Protein AF-A0A382NT32-F1 (afdb_monomer_lite)

Sequence (214 aa):
MTEMKWHQELNWRPWSYTDFTDPTALIVNGIRGQLRRSNARTDLGLVYDKANSGGHLDWFADSDEWLHGSADEEVWEISSKMFNWRVGESLPEPLPGEIEIARVVISEWMHVDIESGERRKIEALQNVFSIRARWRSGRYRYRVVDDFDSEFSITPQSSRKTLTLAQLIDLLQSGRAASPDFQCRGTGLVEYWWGVELENDLWWVEGFNEDLKE

Organism: NCBI:txid408172

Structure (mmCIF, N/CA/C/O backbone):
data_AF-A0A382NT32-F1
#
_entry.id   AF-A0A382NT32-F1
#
loop_
_atom_site.group_PDB
_atom_site.id
_atom_site.type_symbol
_atom_site.label_atom_id
_atom_site.label_alt_id
_atom_site.label_comp_id
_atom_site.label_asym_id
_atom_site.label_entity_id
_atom_site.label_seq_id
_atom_site.pdbx_PDB_ins_code
_atom_site.Cartn_x
_atom_site.Cartn_y
_atom_site.Cartn_z
_atom_site.occupancy
_atom_site.B_iso_or_equiv
_atom_site.auth_seq_id
_atom_site.auth_comp_id
_atom_site.auth_asym_id
_atom_site.auth_atom_id
_atom_site.pdbx_PDB_model_num
ATOM 1 N N . MET A 1 1 ? 20.633 -14.606 19.482 1.00 45.75 1 MET A N 1
ATOM 2 C CA . MET A 1 1 ? 20.128 -13.311 20.012 1.00 45.75 1 MET A CA 1
ATOM 3 C C . MET A 1 1 ? 19.267 -12.554 18.986 1.00 45.75 1 MET A C 1
ATOM 5 O O . MET A 1 1 ? 18.550 -11.640 19.365 1.00 45.75 1 MET A O 1
ATOM 9 N N . THR A 1 2 ? 19.280 -12.969 17.714 1.00 53.44 2 THR A N 1
ATOM 10 C CA . THR A 1 2 ? 18.518 -12.429 16.570 1.00 53.44 2 THR A CA 1
ATOM 11 C C . THR A 1 2 ? 17.029 -12.802 16.577 1.00 53.44 2 THR A C 1
ATOM 13 O O . THR A 1 2 ? 16.187 -11.947 16.324 1.00 53.44 2 THR A O 1
ATOM 16 N N . GLU A 1 3 ? 16.677 -14.036 16.957 1.00 49.88 3 GLU A N 1
ATOM 17 C CA . GLU A 1 3 ? 15.285 -14.534 16.982 1.00 49.88 3 GLU A CA 1
ATOM 18 C C . GLU A 1 3 ? 14.341 -13.676 17.845 1.00 49.88 3 GLU A C 1
ATOM 20 O O . GLU A 1 3 ? 13.203 -13.403 17.472 1.00 49.88 3 GLU A O 1
ATOM 25 N N . MET A 1 4 ? 14.831 -13.195 18.990 1.00 49.97 4 MET A N 1
ATOM 26 C CA . MET A 1 4 ? 14.040 -12.424 19.953 1.00 49.97 4 MET A CA 1
ATOM 27 C C . MET A 1 4 ? 13.744 -10.994 19.463 1.00 49.97 4 MET A C 1
ATOM 29 O O . MET A 1 4 ? 12.742 -10.404 19.864 1.00 49.97 4 MET A O 1
ATOM 33 N N . LYS A 1 5 ? 14.588 -10.455 18.571 1.00 62.16 5 LYS A N 1
ATOM 34 C CA . LYS A 1 5 ? 14.450 -9.111 17.994 1.00 62.16 5 LYS A CA 1
ATOM 35 C C . LYS A 1 5 ? 13.356 -9.079 16.920 1.00 62.16 5 LYS A C 1
ATOM 37 O O . LYS A 1 5 ? 12.469 -8.234 16.984 1.00 62.16 5 LYS A O 1
ATOM 42 N N . TRP A 1 6 ? 13.328 -10.082 16.040 1.00 59.25 6 TRP A N 1
ATOM 43 C CA . TRP A 1 6 ? 12.285 -10.230 15.017 1.00 59.25 6 TRP A CA 1
ATOM 44 C C . TRP A 1 6 ? 10.883 -10.376 15.611 1.00 59.25 6 TRP A C 1
ATOM 46 O O . TRP A 1 6 ? 9.940 -9.733 15.159 1.00 59.25 6 TRP A O 1
ATOM 56 N N . HIS A 1 7 ? 10.740 -11.159 16.684 1.00 63.34 7 HIS A N 1
ATOM 57 C CA . HIS A 1 7 ? 9.454 -11.305 17.370 1.00 63.34 7 HIS A CA 1
ATOM 58 C C . HIS A 1 7 ? 8.946 -9.979 17.959 1.00 63.34 7 HIS A C 1
ATOM 60 O O . HIS A 1 7 ? 7.738 -9.742 17.989 1.00 63.34 7 HIS A O 1
ATOM 66 N N . GLN A 1 8 ? 9.836 -9.104 18.433 1.00 69.19 8 GLN A N 1
ATOM 67 C CA . GLN A 1 8 ? 9.445 -7.783 18.934 1.00 69.19 8 GLN A CA 1
ATOM 68 C C . GLN A 1 8 ? 9.038 -6.844 17.792 1.00 69.19 8 GLN A C 1
ATOM 70 O O . GLN A 1 8 ? 8.035 -6.142 17.918 1.00 69.19 8 GLN A O 1
ATOM 75 N N . GLU A 1 9 ? 9.751 -6.880 16.667 1.00 81.06 9 GLU A N 1
ATOM 76 C CA . GLU A 1 9 ? 9.450 -6.066 15.483 1.00 81.06 9 GLU A CA 1
ATOM 77 C C . GLU A 1 9 ? 8.128 -6.477 14.817 1.00 81.06 9 GLU A C 1
ATOM 79 O O . GLU A 1 9 ? 7.298 -5.628 14.503 1.00 81.06 9 GLU A O 1
ATOM 84 N N . LEU A 1 10 ? 7.847 -7.777 14.702 1.00 88.12 10 LEU A N 1
ATOM 85 C CA . LEU A 1 10 ? 6.586 -8.288 14.145 1.00 88.12 10 LEU A CA 1
ATOM 86 C C . LEU A 1 10 ? 5.353 -7.927 14.992 1.00 88.12 10 LEU A C 1
ATOM 88 O O . LEU A 1 10 ? 4.247 -7.758 14.465 1.00 88.12 10 LEU A O 1
ATOM 92 N N . ASN A 1 11 ? 5.542 -7.776 16.305 1.00 91.25 11 ASN A N 1
ATOM 93 C CA . ASN A 1 11 ? 4.501 -7.341 17.235 1.00 91.25 11 ASN A CA 1
ATOM 94 C C . ASN A 1 11 ? 4.360 -5.815 17.323 1.00 91.25 11 ASN A C 1
ATOM 96 O O . ASN A 1 11 ? 3.406 -5.334 17.948 1.00 91.25 11 ASN A O 1
ATOM 100 N N . TRP A 1 12 ? 5.266 -5.054 16.699 1.00 91.06 12 TRP A N 1
ATOM 101 C CA . TRP A 1 12 ? 5.171 -3.602 16.652 1.00 91.06 12 TRP A CA 1
ATOM 102 C C . TRP A 1 12 ? 3.847 -3.169 16.021 1.00 91.06 12 TRP A C 1
ATOM 104 O O . TRP A 1 12 ? 3.359 -3.775 15.063 1.00 91.06 12 TRP A O 1
ATOM 114 N N . ARG A 1 13 ? 3.250 -2.117 16.585 1.00 90.94 13 ARG A N 1
ATOM 115 C CA . ARG A 1 13 ? 1.946 -1.587 16.191 1.00 90.94 13 ARG A CA 1
ATOM 116 C C . ARG A 1 13 ? 1.976 -0.055 16.251 1.00 90.94 13 ARG A C 1
ATOM 118 O O . ARG A 1 13 ? 2.266 0.474 17.326 1.00 90.94 13 ARG A O 1
ATOM 125 N N . PRO A 1 14 ? 1.601 0.657 15.173 1.00 89.12 14 PRO A N 1
ATOM 126 C CA . PRO A 1 14 ? 1.415 2.106 15.227 1.00 89.12 14 PRO A CA 1
ATOM 127 C C . PRO A 1 14 ? 0.331 2.474 16.242 1.00 89.12 14 PRO A C 1
ATOM 129 O O . PRO A 1 14 ? -0.660 1.760 16.357 1.00 89.12 14 PRO A O 1
ATOM 132 N N . TRP A 1 15 ? 0.435 3.597 16.948 1.00 88.44 15 TRP A N 1
ATOM 133 C CA . TRP A 1 15 ? -0.666 4.042 17.816 1.00 88.44 15 TRP A CA 1
ATOM 134 C C . TRP A 1 15 ? -1.896 4.483 17.000 1.00 88.44 15 TRP A C 1
ATOM 136 O O . TRP A 1 15 ? -3.024 4.061 17.268 1.00 88.44 15 TRP A O 1
ATOM 146 N N . SER A 1 16 ? -1.647 5.257 15.943 1.00 88.44 16 SER A N 1
ATOM 147 C CA . SER A 1 16 ? -2.611 5.702 14.937 1.00 88.44 16 SER A CA 1
ATOM 148 C C . SER A 1 16 ? -1.970 5.654 13.548 1.00 88.44 16 SER A C 1
ATOM 150 O O . SER A 1 16 ? -0.748 5.635 13.427 1.00 88.44 16 SER A O 1
ATOM 152 N N . TYR A 1 17 ? -2.790 5.659 12.496 1.00 87.50 17 TYR A N 1
ATOM 153 C CA . TYR A 1 17 ? -2.315 5.879 11.123 1.00 87.50 17 TYR A CA 1
ATOM 154 C C . TYR A 1 17 ? -2.248 7.360 10.735 1.00 87.50 17 TYR A C 1
ATOM 156 O O . TYR A 1 17 ? -1.787 7.675 9.649 1.00 87.50 17 TYR A O 1
ATOM 164 N N . THR A 1 18 ? -2.728 8.264 11.590 1.00 78.31 18 THR A N 1
ATOM 165 C CA . THR A 1 18 ? -2.739 9.715 11.333 1.00 78.31 18 THR A CA 1
ATOM 166 C C . THR A 1 18 ? -1.580 10.457 11.987 1.00 78.31 18 THR A C 1
ATOM 168 O O . THR A 1 18 ? -1.407 11.646 11.740 1.00 78.31 18 THR A O 1
ATOM 171 N N . ASP A 1 19 ? -0.810 9.779 12.838 1.00 66.88 19 ASP A N 1
ATOM 172 C CA . ASP A 1 19 ? 0.262 10.394 13.617 1.00 66.88 19 ASP A CA 1
ATOM 173 C C . ASP A 1 19 ? 1.556 10.383 12.801 1.00 66.88 19 ASP A C 1
ATOM 175 O O . ASP A 1 19 ? 2.440 9.551 13.005 1.00 66.88 19 ASP A O 1
ATOM 179 N N . PHE A 1 20 ? 1.654 11.300 11.841 1.00 65.44 20 PHE A N 1
ATOM 180 C CA . PHE A 1 20 ? 2.903 11.540 11.131 1.00 65.44 20 PHE A CA 1
ATOM 181 C C . PHE A 1 20 ? 3.716 12.580 11.885 1.00 65.44 20 PHE A C 1
ATOM 183 O O . PHE A 1 20 ? 3.367 13.757 11.929 1.00 65.44 20 PHE A O 1
ATOM 190 N N . THR A 1 21 ? 4.815 12.136 12.481 1.00 66.38 21 THR A N 1
ATOM 191 C CA . THR A 1 21 ? 5.809 13.029 13.085 1.00 66.38 21 THR A CA 1
ATOM 192 C C . THR A 1 21 ? 6.772 13.605 12.047 1.00 66.38 21 THR A C 1
ATOM 194 O O . THR A 1 21 ? 7.463 14.575 12.339 1.00 66.38 21 THR A O 1
ATOM 197 N N . ASP A 1 22 ? 6.818 13.010 10.850 1.00 71.44 22 ASP A N 1
ATOM 198 C CA . ASP A 1 22 ? 7.681 13.410 9.741 1.00 71.44 22 ASP A CA 1
ATOM 199 C C . ASP A 1 22 ? 6.872 14.133 8.637 1.00 71.44 22 ASP A C 1
ATOM 201 O O . ASP A 1 22 ? 6.004 13.515 8.007 1.00 71.44 22 ASP A O 1
ATOM 205 N N . PRO A 1 23 ? 7.135 15.428 8.378 1.00 69.56 23 PRO A N 1
ATOM 206 C CA . PRO A 1 23 ? 6.477 16.179 7.310 1.00 69.56 23 PRO A CA 1
ATOM 207 C C . PRO A 1 23 ? 6.800 15.648 5.905 1.00 69.56 23 PRO A C 1
ATOM 209 O O . PRO A 1 23 ? 5.952 15.747 5.017 1.00 69.56 23 PRO A O 1
ATOM 212 N N . THR A 1 24 ? 7.963 15.024 5.698 1.00 70.50 24 THR A N 1
ATOM 213 C CA . THR A 1 24 ? 8.309 14.380 4.421 1.00 70.50 24 THR A CA 1
ATOM 214 C C . THR A 1 24 ? 7.397 13.184 4.170 1.00 70.50 24 THR A C 1
ATOM 216 O O . THR A 1 24 ? 6.803 13.071 3.096 1.00 70.50 24 THR A O 1
ATOM 219 N N . ALA A 1 25 ? 7.195 12.330 5.179 1.00 70.19 25 ALA A N 1
ATOM 220 C CA . ALA A 1 25 ? 6.242 11.228 5.103 1.00 70.19 25 ALA A CA 1
ATOM 221 C C . ALA A 1 25 ? 4.808 11.702 4.804 1.00 70.19 25 ALA A C 1
ATOM 223 O O . ALA A 1 25 ? 4.110 11.041 4.037 1.00 70.19 25 ALA A O 1
ATOM 224 N N . LEU A 1 26 ? 4.374 12.848 5.348 1.00 72.00 26 LEU A N 1
ATOM 225 C CA . LEU A 1 26 ? 3.061 13.436 5.039 1.00 72.00 26 LEU A CA 1
ATOM 226 C C . LEU A 1 26 ? 2.917 13.797 3.560 1.00 72.00 26 LEU A C 1
ATOM 228 O O . LEU A 1 26 ? 1.937 13.400 2.929 1.00 72.00 26 LEU A O 1
ATOM 232 N N . ILE A 1 27 ? 3.892 14.527 3.013 1.00 72.62 27 ILE A N 1
ATOM 233 C CA . ILE A 1 27 ? 3.877 14.975 1.614 1.00 72.62 27 ILE A CA 1
ATOM 234 C C . ILE A 1 27 ? 3.892 13.760 0.689 1.00 72.62 27 ILE A C 1
ATOM 236 O O . ILE A 1 27 ? 3.010 13.597 -0.152 1.00 72.62 27 ILE A O 1
ATOM 240 N N . VAL A 1 28 ? 4.846 12.855 0.905 1.00 78.94 28 VAL A N 1
ATOM 241 C CA . VAL A 1 28 ? 5.043 11.659 0.082 1.00 78.94 28 VAL A CA 1
ATOM 242 C C . VAL A 1 28 ? 3.823 10.734 0.129 1.00 78.94 28 VAL A C 1
ATOM 244 O O . VAL A 1 28 ? 3.443 10.180 -0.900 1.00 78.94 28 VAL A O 1
ATOM 247 N N . ASN A 1 29 ? 3.164 10.581 1.284 1.00 75.94 29 ASN A N 1
ATOM 248 C CA . ASN A 1 29 ? 1.953 9.759 1.397 1.00 75.94 29 ASN A CA 1
ATOM 249 C C . ASN A 1 29 ? 0.736 10.347 0.679 1.00 75.94 29 ASN A C 1
ATOM 251 O O . ASN A 1 29 ? -0.166 9.594 0.312 1.00 75.94 29 ASN A O 1
ATOM 255 N N . GLY A 1 30 ? 0.711 11.661 0.445 1.00 77.06 30 GLY A N 1
ATOM 256 C CA . GLY A 1 30 ? -0.311 12.306 -0.377 1.00 77.06 30 GLY A CA 1
ATOM 257 C C . GLY A 1 30 ? -0.147 12.041 -1.877 1.00 77.06 30 GLY A C 1
ATOM 258 O O . GLY A 1 30 ? -1.116 12.166 -2.631 1.00 77.06 30 GLY A O 1
ATOM 259 N N . ILE A 1 31 ? 1.049 11.644 -2.329 1.00 82.81 31 ILE A N 1
ATOM 260 C CA . ILE A 1 31 ? 1.323 11.428 -3.750 1.00 82.81 31 ILE A CA 1
ATOM 261 C C . ILE A 1 31 ? 0.840 10.038 -4.167 1.00 82.81 31 ILE A C 1
ATOM 263 O O . ILE A 1 31 ? 1.372 8.993 -3.773 1.00 82.81 31 ILE A O 1
ATOM 267 N N . ARG A 1 32 ? -0.202 10.045 -5.001 1.00 84.12 32 ARG A N 1
ATOM 268 C CA . ARG A 1 32 ? -0.799 8.835 -5.570 1.00 84.12 32 ARG A CA 1
ATOM 269 C C . ARG A 1 32 ? 0.150 8.167 -6.559 1.00 84.12 32 ARG A C 1
ATOM 271 O O . ARG A 1 32 ? 0.415 6.980 -6.396 1.00 84.12 32 ARG A O 1
ATOM 278 N N . GLY A 1 33 ? 0.703 8.945 -7.487 1.00 82.19 33 GLY A N 1
ATOM 279 C CA . GLY A 1 33 ? 1.573 8.437 -8.541 1.00 82.19 33 GLY A CA 1
ATOM 280 C C . GLY A 1 33 ? 2.879 7.851 -8.027 1.00 82.19 33 GLY A C 1
ATOM 281 O O . GLY A 1 33 ? 3.554 8.490 -7.225 1.00 82.19 33 GLY A O 1
ATOM 282 N N . GLN A 1 34 ? 3.224 6.632 -8.433 1.00 83.81 34 GLN A N 1
ATOM 283 C CA . GLN A 1 34 ? 4.421 5.942 -7.962 1.00 83.81 34 GLN A CA 1
ATOM 284 C C . GLN A 1 34 ? 5.716 6.603 -8.438 1.00 83.81 34 GLN A C 1
ATOM 286 O O . GLN A 1 34 ? 6.620 6.793 -7.623 1.00 83.81 34 GLN A O 1
ATOM 291 N N . LEU A 1 35 ? 5.797 7.008 -9.704 1.00 76.25 35 LEU A N 1
ATOM 292 C CA . LEU A 1 35 ? 6.954 7.711 -10.249 1.00 76.25 35 LEU A CA 1
ATOM 293 C C . LEU A 1 35 ? 7.108 9.081 -9.585 1.00 76.25 35 LEU A C 1
ATOM 295 O O . LEU A 1 35 ? 8.170 9.401 -9.057 1.00 76.25 35 LEU A O 1
ATOM 299 N N . ARG A 1 36 ? 6.015 9.850 -9.498 1.00 79.06 36 ARG A N 1
ATOM 300 C CA . ARG A 1 36 ? 6.008 11.155 -8.814 1.00 79.06 36 ARG A CA 1
ATOM 301 C C . ARG A 1 36 ? 6.399 11.040 -7.345 1.00 79.06 36 ARG A C 1
ATOM 303 O O . ARG A 1 36 ? 7.137 11.873 -6.830 1.00 79.06 36 ARG A O 1
ATOM 310 N N . ARG A 1 37 ? 5.948 9.981 -6.670 1.00 82.62 37 ARG A N 1
ATOM 311 C CA . ARG A 1 37 ? 6.296 9.707 -5.273 1.00 82.62 37 ARG A CA 1
ATOM 312 C C . ARG A 1 37 ? 7.766 9.342 -5.116 1.00 82.62 37 ARG A C 1
ATOM 314 O O . ARG A 1 37 ? 8.376 9.745 -4.129 1.00 82.62 37 ARG A O 1
ATOM 321 N N . SER A 1 38 ? 8.319 8.574 -6.054 1.00 78.12 38 SER A N 1
ATOM 322 C CA . SER A 1 38 ? 9.740 8.228 -6.072 1.00 78.12 38 SER A CA 1
ATOM 323 C C . SER A 1 38 ? 10.604 9.471 -6.276 1.00 78.12 38 SER A C 1
ATOM 325 O O . SER A 1 38 ? 11.521 9.701 -5.494 1.00 78.12 38 SER A O 1
ATOM 327 N N . ASN A 1 39 ? 10.247 10.320 -7.242 1.00 72.81 39 ASN A N 1
ATOM 328 C CA . ASN A 1 39 ? 10.945 11.581 -7.500 1.00 72.81 39 ASN A CA 1
ATOM 329 C C . ASN A 1 39 ? 10.885 12.502 -6.278 1.00 72.81 39 ASN A C 1
ATOM 331 O O . ASN A 1 39 ? 11.925 12.910 -5.776 1.00 72.81 39 ASN A O 1
ATOM 335 N N . ALA A 1 40 ? 9.696 12.706 -5.699 1.00 74.25 40 ALA A N 1
ATOM 336 C CA . ALA A 1 40 ? 9.543 13.511 -4.490 1.00 74.25 40 ALA A CA 1
ATOM 337 C C . ALA A 1 40 ? 10.355 12.966 -3.303 1.00 74.25 40 ALA A C 1
ATOM 339 O O . ALA A 1 40 ? 10.885 13.744 -2.517 1.00 74.25 40 ALA A O 1
ATOM 340 N N . ARG A 1 41 ? 10.483 11.638 -3.154 1.00 75.19 41 ARG A N 1
ATOM 341 C CA . ARG A 1 41 ? 11.360 11.043 -2.131 1.00 75.19 41 ARG A CA 1
ATOM 342 C C . ARG A 1 41 ? 12.829 11.355 -2.385 1.00 75.19 41 ARG A C 1
ATOM 344 O O . ARG A 1 41 ? 13.517 11.718 -1.436 1.00 75.19 41 ARG A O 1
ATOM 351 N N . THR A 1 42 ? 13.300 11.205 -3.622 1.00 72.31 42 THR A N 1
ATOM 352 C CA . THR A 1 42 ? 14.683 11.526 -3.993 1.00 72.31 42 THR A CA 1
ATOM 353 C C . THR A 1 42 ? 14.965 13.005 -3.759 1.00 72.31 42 THR A C 1
ATOM 355 O O . THR A 1 42 ? 15.926 13.336 -3.070 1.00 72.31 42 THR A O 1
ATOM 358 N N . ASP A 1 43 ? 14.087 13.889 -4.228 1.00 68.88 43 ASP A N 1
ATOM 359 C CA . ASP A 1 43 ? 14.253 15.334 -4.094 1.00 68.88 43 ASP A CA 1
ATOM 360 C C . ASP A 1 43 ? 14.212 15.773 -2.627 1.00 68.88 43 ASP A C 1
ATOM 362 O O . ASP A 1 43 ? 15.088 16.511 -2.181 1.00 68.88 43 ASP A O 1
ATOM 366 N N . LEU A 1 44 ? 13.262 15.269 -1.831 1.00 67.81 44 LEU A N 1
ATOM 367 C CA . LEU A 1 44 ? 13.193 15.577 -0.397 1.00 67.81 44 LEU A CA 1
ATOM 368 C C . LEU A 1 44 ? 14.376 14.988 0.384 1.00 67.81 44 LEU A C 1
ATOM 370 O O . LEU A 1 44 ? 14.843 15.619 1.332 1.00 67.81 44 LEU A O 1
ATOM 374 N N . GLY A 1 45 ? 14.894 13.823 -0.019 1.00 62.56 45 GLY A N 1
ATOM 375 C CA . GLY A 1 45 ? 16.124 13.253 0.536 1.00 62.56 45 GLY A CA 1
ATOM 376 C C . GLY A 1 45 ? 17.335 14.149 0.269 1.00 62.56 45 GLY A C 1
ATOM 377 O O . GLY A 1 45 ? 18.059 14.508 1.197 1.00 62.56 45 GLY A O 1
ATOM 378 N N . LEU A 1 46 ? 17.486 14.611 -0.975 1.00 57.56 46 LEU A N 1
ATOM 379 C CA . LEU A 1 46 ? 18.534 15.554 -1.371 1.00 57.56 46 LEU A CA 1
ATOM 380 C C . LEU A 1 46 ? 18.393 16.910 -0.660 1.00 57.56 46 LEU A C 1
ATOM 382 O O . LEU A 1 46 ? 19.395 17.516 -0.280 1.00 57.56 46 LEU A O 1
ATOM 386 N N . VAL A 1 47 ? 17.165 17.389 -0.438 1.00 55.50 47 VAL A N 1
ATOM 387 C CA . VAL A 1 47 ? 16.888 18.626 0.312 1.00 55.50 47 VAL A CA 1
ATOM 388 C C . VAL A 1 47 ? 17.252 18.476 1.788 1.00 55.50 47 VAL A C 1
ATOM 390 O O . VAL A 1 47 ? 17.814 19.409 2.357 1.00 55.50 47 VAL A O 1
ATOM 393 N N . TYR A 1 48 ? 16.991 17.326 2.413 1.00 52.00 48 TYR A N 1
ATOM 394 C CA . TYR A 1 48 ? 17.337 17.092 3.818 1.00 52.00 48 TYR A CA 1
ATOM 395 C C . TYR A 1 48 ? 18.859 17.056 4.035 1.00 52.00 48 TYR A C 1
ATOM 397 O O . TYR A 1 48 ? 19.374 17.688 4.962 1.00 52.00 48 TYR A O 1
ATOM 405 N N . ASP A 1 49 ? 19.592 16.416 3.121 1.00 52.97 49 ASP A N 1
ATOM 406 C CA . ASP A 1 49 ? 21.059 16.417 3.121 1.00 52.97 49 ASP A CA 1
ATOM 407 C C . ASP A 1 49 ? 21.626 17.831 2.903 1.00 52.97 49 ASP A C 1
ATOM 409 O O . ASP A 1 49 ? 22.611 18.227 3.532 1.00 52.97 49 ASP A O 1
ATOM 413 N N . LYS A 1 50 ? 20.958 18.643 2.073 1.00 45.91 50 LYS A N 1
ATOM 414 C CA . LYS A 1 50 ? 21.373 20.018 1.760 1.00 45.91 50 LYS A CA 1
ATOM 415 C C . LYS A 1 50 ? 20.974 21.038 2.838 1.00 45.91 50 LYS A C 1
ATOM 417 O O . LYS A 1 50 ? 21.718 21.994 3.070 1.00 45.91 50 LYS A O 1
ATOM 422 N N . ALA A 1 51 ? 19.875 20.833 3.562 1.00 45.62 51 ALA A N 1
ATOM 423 C CA . ALA A 1 51 ? 19.464 21.666 4.696 1.00 45.62 51 ALA A CA 1
ATOM 424 C C . ALA A 1 51 ? 20.448 21.555 5.876 1.00 45.62 51 ALA A C 1
ATOM 426 O O . ALA A 1 51 ? 20.736 22.555 6.534 1.00 45.62 51 ALA A O 1
ATOM 427 N N . ASN A 1 52 ? 21.077 20.388 6.061 1.00 47.50 52 ASN A N 1
ATOM 428 C CA . ASN A 1 52 ? 22.212 20.215 6.978 1.00 47.50 52 ASN A CA 1
ATOM 429 C C . ASN A 1 52 ? 23.511 20.901 6.501 1.00 47.50 52 ASN A C 1
ATOM 431 O O . ASN A 1 52 ? 24.474 20.982 7.261 1.00 47.50 52 ASN A O 1
ATOM 435 N N . SER A 1 53 ? 23.537 21.437 5.275 1.00 43.72 53 SER A N 1
ATOM 436 C CA . SER A 1 53 ? 24.643 22.228 4.713 1.00 43.72 53 SER A CA 1
ATOM 437 C C . SER A 1 53 ? 24.338 23.733 4.586 1.00 43.72 53 SER A C 1
ATOM 439 O O . SER A 1 53 ? 25.109 24.470 3.976 1.00 43.72 53 SER A O 1
ATOM 441 N N . GLY A 1 54 ? 23.251 24.221 5.204 1.00 35.69 54 GLY A N 1
ATOM 442 C CA . GLY A 1 54 ? 22.973 25.660 5.333 1.00 35.69 54 GLY A CA 1
ATOM 443 C C . GLY A 1 54 ? 22.427 26.346 4.073 1.00 35.69 54 GLY A C 1
ATOM 444 O O . GLY A 1 54 ? 22.643 27.543 3.895 1.00 35.69 54 GLY A O 1
ATOM 445 N N . GLY A 1 55 ? 21.731 25.615 3.196 1.00 36.00 55 GLY A N 1
ATOM 446 C CA . GLY A 1 55 ? 21.106 26.156 1.982 1.00 36.00 55 GLY A CA 1
ATOM 447 C C . GLY A 1 55 ? 19.595 26.359 2.123 1.00 36.00 55 GLY A C 1
ATOM 448 O O . GLY A 1 55 ? 18.878 25.447 2.513 1.00 36.00 55 GLY A O 1
ATOM 449 N N . HIS A 1 56 ? 19.138 27.568 1.807 1.00 37.22 56 HIS A N 1
ATOM 450 C CA . HIS A 1 56 ? 17.788 28.110 1.968 1.00 37.22 56 HIS A CA 1
ATOM 451 C C . HIS A 1 56 ? 16.676 27.312 1.248 1.00 37.22 56 HIS A C 1
ATOM 453 O O . HIS A 1 56 ? 16.894 26.730 0.188 1.00 37.22 56 HIS A O 1
ATOM 459 N N . LEU A 1 57 ? 15.467 27.363 1.821 1.00 40.03 57 LEU A N 1
ATOM 460 C CA . LEU A 1 57 ? 14.182 26.781 1.390 1.00 40.03 57 LEU A CA 1
ATOM 461 C C . LEU A 1 57 ? 13.611 27.381 0.074 1.00 40.03 57 LEU A C 1
ATOM 463 O O . LEU A 1 57 ? 12.400 27.395 -0.112 1.00 40.03 57 LEU A O 1
ATOM 467 N N . ASP A 1 58 ? 14.457 27.865 -0.839 1.00 37.34 58 ASP A N 1
ATOM 468 C CA . ASP A 1 58 ? 14.049 28.580 -2.066 1.00 37.34 58 ASP A CA 1
ATOM 469 C C . ASP A 1 58 ? 13.766 27.662 -3.276 1.00 37.34 58 ASP A C 1
ATOM 471 O O . ASP A 1 58 ? 13.278 28.131 -4.297 1.00 37.34 58 ASP A O 1
ATOM 475 N N . TRP A 1 59 ? 14.022 26.348 -3.193 1.00 32.84 59 TRP A N 1
ATOM 476 C CA . TRP A 1 59 ? 13.804 25.424 -4.329 1.00 32.84 59 TRP A CA 1
ATOM 477 C C . TRP A 1 59 ? 12.350 24.942 -4.485 1.00 32.84 59 TRP A C 1
ATOM 479 O O . TRP A 1 59 ? 11.972 24.435 -5.538 1.00 32.84 59 TRP A O 1
ATOM 489 N N . PHE A 1 60 ? 11.499 25.099 -3.466 1.00 32.47 60 PHE A N 1
ATOM 490 C CA . PHE A 1 60 ? 10.109 24.620 -3.537 1.00 32.47 60 PHE A CA 1
ATOM 491 C C . PHE A 1 60 ? 9.259 25.331 -4.606 1.00 32.47 60 PHE A C 1
ATOM 493 O O . PHE A 1 60 ? 8.183 24.836 -4.911 1.00 32.47 60 PHE A O 1
ATOM 500 N N . ALA A 1 61 ? 9.718 26.455 -5.172 1.00 37.72 61 ALA A N 1
ATOM 501 C CA . ALA A 1 61 ? 8.954 27.253 -6.133 1.00 37.72 61 ALA A CA 1
ATOM 502 C C . ALA A 1 61 ? 9.208 26.912 -7.618 1.00 37.72 61 ALA A C 1
ATOM 504 O O . ALA A 1 61 ? 8.399 27.299 -8.453 1.00 37.72 61 ALA A O 1
ATOM 505 N N . ASP A 1 62 ? 10.289 26.195 -7.957 1.00 35.66 62 ASP A N 1
ATOM 506 C CA . ASP A 1 62 ? 10.710 26.007 -9.362 1.00 35.66 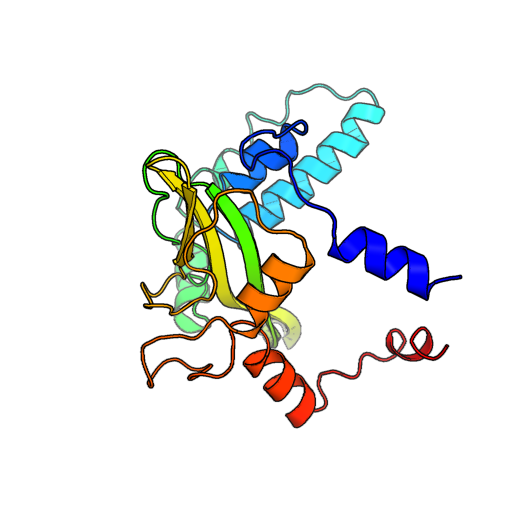62 ASP A CA 1
ATOM 507 C C . ASP A 1 62 ? 10.414 24.608 -9.935 1.00 35.66 62 ASP A C 1
ATOM 509 O O . ASP A 1 62 ? 10.705 24.345 -11.097 1.00 35.66 62 ASP A O 1
ATOM 513 N N . SER A 1 63 ? 9.815 23.696 -9.160 1.00 44.06 63 SER A N 1
ATOM 514 C CA . SER A 1 63 ? 9.510 22.331 -9.628 1.00 44.06 63 SER A CA 1
ATOM 515 C C . SER A 1 63 ? 8.073 21.897 -9.342 1.00 44.06 63 SER A C 1
ATOM 517 O O . SER A 1 63 ? 7.829 20.760 -8.967 1.00 44.06 63 SER A O 1
ATOM 519 N N . ASP A 1 64 ? 7.085 22.763 -9.573 1.00 44.16 64 ASP A N 1
ATOM 520 C CA . ASP A 1 64 ? 5.659 22.374 -9.538 1.00 44.16 64 ASP A CA 1
ATOM 521 C C . ASP A 1 64 ? 5.293 21.317 -10.610 1.00 44.16 64 ASP A C 1
ATOM 523 O O . ASP A 1 64 ? 4.191 20.771 -10.633 1.00 44.16 64 ASP A O 1
ATOM 527 N N . GLU A 1 65 ? 6.234 20.962 -11.484 1.00 44.50 65 GLU A N 1
ATOM 528 C CA . GLU A 1 65 ? 6.083 19.995 -12.571 1.00 44.50 65 GLU A CA 1
ATOM 529 C C . GLU A 1 65 ? 5.641 18.595 -12.099 1.00 44.50 65 GLU A C 1
ATOM 531 O O . GLU A 1 65 ? 4.818 17.962 -12.754 1.00 44.50 65 GLU A O 1
ATOM 536 N N . TRP A 1 66 ? 6.068 18.126 -10.916 1.00 44.47 66 TRP A N 1
ATOM 537 C CA . TRP A 1 66 ? 5.588 16.850 -10.350 1.00 44.47 66 TRP A CA 1
ATOM 538 C C . TRP A 1 66 ? 4.181 16.945 -9.729 1.00 44.47 66 TRP A C 1
ATOM 540 O O . TRP A 1 66 ? 3.515 15.919 -9.542 1.00 44.47 66 TRP A O 1
ATOM 550 N N . LEU A 1 67 ? 3.709 18.154 -9.399 1.00 44.12 67 LEU A N 1
ATOM 551 C CA . LEU A 1 67 ? 2.333 18.407 -8.952 1.00 44.12 67 LEU A CA 1
ATOM 552 C C . LEU A 1 67 ? 1.363 18.458 -10.138 1.00 44.12 67 LEU A C 1
ATOM 554 O O . LEU A 1 67 ? 0.185 18.116 -9.987 1.00 44.12 67 LEU A O 1
ATOM 558 N N . HIS A 1 68 ? 1.851 18.835 -11.319 1.00 41.50 68 HIS A N 1
ATOM 559 C CA . HIS A 1 68 ? 1.072 18.856 -12.547 1.00 41.50 68 HIS A CA 1
ATOM 560 C C . HIS A 1 68 ? 0.912 17.441 -13.124 1.00 41.50 68 HIS A C 1
ATOM 562 O O . HIS A 1 68 ? 1.858 16.694 -13.341 1.00 41.50 68 HIS A O 1
ATOM 568 N N . GLY A 1 69 ? -0.337 17.032 -13.360 1.00 40.47 69 GLY A N 1
ATOM 569 C CA . GLY A 1 69 ? -0.688 15.715 -13.904 1.00 40.47 69 GLY A CA 1
ATOM 570 C C . GLY A 1 69 ? -0.435 15.551 -15.408 1.00 40.47 69 GLY A C 1
ATOM 571 O O . GLY A 1 69 ? -1.147 14.776 -16.042 1.00 40.47 69 GLY A O 1
ATOM 572 N N . SER A 1 70 ? 0.511 16.286 -15.993 1.00 40.41 70 SER A N 1
ATOM 573 C CA . SER A 1 70 ? 0.781 16.278 -17.432 1.00 40.41 70 SER A CA 1
ATOM 574 C C . SER A 1 70 ? 2.280 16.181 -17.690 1.00 40.41 70 SER A C 1
ATOM 576 O O . SER A 1 70 ? 3.000 17.149 -17.476 1.00 40.41 70 SER A O 1
ATOM 578 N N . ALA A 1 71 ? 2.739 15.026 -18.171 1.00 41.97 71 ALA A N 1
ATOM 579 C CA . ALA A 1 71 ? 3.996 14.965 -18.912 1.00 41.97 71 ALA A CA 1
ATOM 580 C C . ALA A 1 71 ? 3.847 15.756 -20.231 1.00 41.97 71 ALA A C 1
ATOM 582 O O . ALA A 1 71 ? 2.725 15.915 -20.718 1.00 41.97 71 ALA A O 1
ATOM 583 N N . ASP A 1 72 ? 4.941 16.237 -20.815 1.00 39.88 72 ASP A N 1
ATOM 584 C CA . ASP A 1 72 ? 4.945 16.926 -22.113 1.00 39.88 72 ASP A CA 1
ATOM 585 C C . ASP A 1 72 ? 4.547 15.999 -23.265 1.00 39.88 72 ASP A C 1
ATOM 587 O O . ASP A 1 72 ? 4.991 14.853 -23.308 1.00 39.88 72 ASP A O 1
ATOM 591 N N . GLU A 1 73 ? 3.746 16.504 -24.216 1.00 38.06 73 GLU A N 1
ATOM 592 C CA . GLU A 1 73 ? 3.139 15.801 -25.372 1.00 38.06 73 GLU A CA 1
ATOM 593 C C . GLU A 1 73 ? 4.117 14.895 -26.157 1.00 38.06 73 GLU A C 1
ATOM 595 O O . GLU A 1 73 ? 3.740 13.827 -26.634 1.00 38.06 73 GLU A O 1
ATOM 600 N N . GLU A 1 74 ? 5.400 15.254 -26.207 1.00 36.22 74 GLU A N 1
ATOM 601 C CA . GLU A 1 74 ? 6.460 14.501 -26.893 1.00 36.22 74 GLU A CA 1
ATOM 602 C C . GLU A 1 74 ? 6.879 13.218 -26.134 1.00 36.22 74 GLU A C 1
ATOM 604 O O . GLU A 1 74 ? 7.168 12.182 -26.739 1.00 36.22 74 GLU A O 1
ATOM 609 N N . VAL A 1 75 ? 6.795 13.221 -24.796 1.00 41.16 75 VAL A N 1
ATOM 610 C CA . VAL A 1 75 ? 6.973 12.032 -23.937 1.00 41.16 75 VAL A CA 1
ATOM 611 C C . VAL A 1 75 ? 5.797 11.058 -24.103 1.00 41.16 75 VAL A C 1
ATOM 613 O O . VAL A 1 75 ? 5.954 9.842 -23.932 1.00 41.16 75 VAL A O 1
ATOM 616 N N . TRP A 1 76 ? 4.615 11.548 -24.499 1.00 37.97 76 TRP A N 1
ATOM 617 C CA . TRP A 1 76 ? 3.441 10.700 -24.729 1.00 37.97 76 TRP A CA 1
ATOM 618 C C . TRP A 1 76 ? 3.588 9.825 -25.964 1.00 37.97 76 TRP A C 1
ATOM 620 O O . TRP A 1 76 ? 3.165 8.674 -25.909 1.00 37.97 76 TRP A O 1
ATOM 630 N N . GLU A 1 77 ? 4.194 10.298 -27.055 1.00 34.22 77 GLU A N 1
ATOM 631 C CA . GLU A 1 77 ? 4.307 9.506 -28.291 1.00 34.22 77 GLU A CA 1
ATOM 632 C C . GLU A 1 77 ? 5.317 8.351 -28.189 1.00 34.22 77 GLU A C 1
ATOM 634 O O . GLU A 1 77 ? 5.068 7.272 -28.737 1.00 34.22 77 GLU A O 1
ATOM 639 N N . ILE A 1 78 ? 6.414 8.530 -27.444 1.00 39.53 78 ILE A N 1
ATOM 640 C CA . ILE A 1 78 ? 7.399 7.465 -27.178 1.00 39.53 78 ILE A CA 1
ATOM 641 C C . ILE A 1 78 ? 6.843 6.466 -26.147 1.00 39.53 78 ILE A C 1
ATOM 643 O O . ILE A 1 78 ? 6.981 5.254 -26.313 1.00 39.53 78 ILE A O 1
ATOM 647 N N . SER A 1 79 ? 6.156 6.950 -25.106 1.00 39.12 79 SER A N 1
ATOM 648 C CA . SER A 1 79 ? 5.643 6.097 -24.022 1.00 39.12 79 SER A CA 1
ATOM 649 C C . SER A 1 79 ? 4.378 5.311 -24.391 1.00 39.12 79 SER A C 1
ATOM 651 O O . SER A 1 79 ? 4.240 4.155 -23.990 1.00 39.12 79 SER A O 1
ATOM 653 N N . SER A 1 80 ? 3.473 5.879 -25.197 1.00 35.66 80 SER A N 1
ATOM 654 C CA . SER A 1 80 ? 2.205 5.230 -25.575 1.00 35.66 80 SER A CA 1
ATOM 655 C C . SER A 1 80 ? 2.359 4.058 -26.548 1.00 35.66 80 SER A C 1
ATOM 657 O O . SER A 1 80 ? 1.464 3.217 -26.622 1.00 35.66 80 SER A O 1
ATOM 659 N N . LYS A 1 81 ? 3.492 3.952 -27.254 1.00 37.00 81 LYS A N 1
ATOM 660 C CA . LYS A 1 81 ? 3.789 2.812 -28.137 1.00 37.00 81 LYS A CA 1
ATOM 661 C C . LYS A 1 81 ? 4.488 1.647 -27.440 1.00 37.00 81 LYS A C 1
ATOM 663 O O . LYS A 1 81 ? 4.535 0.568 -28.024 1.00 37.00 81 LYS A O 1
ATOM 668 N N . MET A 1 82 ? 5.038 1.847 -26.240 1.00 38.97 82 MET A N 1
ATOM 669 C CA . MET A 1 82 ? 6.043 0.927 -25.706 1.00 38.97 82 MET A CA 1
ATOM 670 C C . MET A 1 82 ? 5.680 0.310 -24.347 1.00 38.97 82 MET A C 1
ATOM 672 O O . MET A 1 82 ? 5.988 -0.860 -24.151 1.00 38.97 82 MET A O 1
ATOM 676 N N . PHE A 1 83 ? 4.974 1.006 -23.441 1.00 46.72 83 PHE A N 1
ATOM 677 C CA . PHE A 1 83 ? 4.704 0.491 -22.085 1.00 46.72 83 PHE A CA 1
ATOM 678 C C . PHE A 1 83 ? 3.429 1.079 -21.468 1.00 46.72 83 PHE A C 1
ATOM 680 O O . PHE A 1 83 ? 3.032 2.198 -21.787 1.00 46.72 83 PHE A O 1
ATOM 687 N N . ASN A 1 84 ? 2.798 0.369 -20.526 1.00 50.84 84 ASN A N 1
ATOM 688 C CA . ASN A 1 84 ? 1.684 0.917 -19.746 1.00 50.84 84 ASN A CA 1
ATOM 689 C C . ASN A 1 84 ? 2.216 1.831 -18.623 1.00 50.84 84 ASN A C 1
ATOM 691 O O . ASN A 1 84 ? 2.040 1.565 -17.442 1.00 50.84 84 ASN A O 1
ATOM 695 N N . TRP A 1 85 ? 2.897 2.917 -18.994 1.00 50.81 85 TRP A N 1
ATOM 696 C CA . TRP A 1 85 ? 3.494 3.902 -18.078 1.00 50.81 85 TRP A CA 1
ATOM 697 C C . TRP A 1 85 ? 2.470 4.572 -17.139 1.00 50.81 85 TRP A C 1
ATOM 699 O O . TRP A 1 85 ? 2.849 5.233 -16.177 1.00 50.81 85 TRP A O 1
ATOM 709 N N . ARG A 1 86 ? 1.167 4.394 -17.398 1.00 56.44 86 ARG A N 1
ATOM 710 C CA . ARG A 1 86 ? 0.082 4.839 -16.515 1.00 56.44 86 ARG A CA 1
ATOM 711 C C . ARG A 1 86 ? -0.067 3.993 -15.255 1.00 56.44 86 ARG A C 1
ATOM 713 O O . ARG A 1 86 ? -0.778 4.429 -14.357 1.00 56.44 86 ARG A O 1
ATOM 720 N N . VAL A 1 87 ? 0.546 2.811 -15.194 1.00 64.94 87 VAL A N 1
ATOM 721 C CA . VAL A 1 87 ? 0.418 1.906 -14.051 1.00 64.94 87 VAL A CA 1
ATOM 722 C C . VAL A 1 87 ? 1.076 2.498 -12.813 1.00 64.94 87 VAL A C 1
ATOM 724 O O . VAL A 1 87 ? 2.269 2.781 -12.784 1.00 64.94 87 VAL A O 1
ATOM 727 N N . GLY A 1 88 ? 0.279 2.637 -11.763 1.00 69.94 88 GLY A N 1
ATOM 728 C CA . GLY A 1 88 ? 0.653 3.250 -10.502 1.00 69.94 88 GLY A CA 1
ATOM 729 C C . GLY A 1 88 ? 0.545 4.771 -10.480 1.00 69.94 88 GLY A C 1
ATOM 730 O O . GLY A 1 88 ? 0.854 5.355 -9.442 1.00 69.94 88 GLY A O 1
ATOM 731 N N . GLU A 1 89 ? 0.118 5.426 -11.567 1.00 79.25 89 GLU A N 1
ATOM 732 C CA . GLU A 1 89 ? 0.003 6.888 -11.651 1.00 79.25 89 GLU A CA 1
ATOM 733 C C . GLU A 1 89 ? -1.396 7.422 -11.339 1.00 79.25 89 GLU A C 1
ATOM 735 O O . GLU A 1 89 ? -1.539 8.589 -10.949 1.00 79.25 89 GLU A O 1
ATOM 740 N N . SER A 1 90 ? -2.418 6.572 -11.469 1.00 81.50 90 SER A N 1
ATOM 741 C CA . SER A 1 90 ? -3.828 6.978 -11.467 1.00 81.50 90 SER A CA 1
ATOM 742 C C . SER A 1 90 ? -4.660 6.320 -10.365 1.00 81.50 90 SER A C 1
ATOM 744 O O . SER A 1 90 ? -5.875 6.193 -10.514 1.00 81.50 90 SER A O 1
ATOM 746 N N . LEU A 1 91 ? -4.034 5.961 -9.235 1.00 86.44 91 LEU A N 1
ATOM 747 C CA . LEU A 1 91 ? -4.731 5.314 -8.120 1.00 86.44 91 LEU A CA 1
ATOM 748 C C . LEU A 1 91 ? -6.007 6.085 -7.720 1.00 86.44 91 LEU A C 1
ATOM 750 O O . LEU A 1 91 ? -5.985 7.326 -7.643 1.00 86.44 91 LEU A O 1
ATOM 754 N N . PRO A 1 92 ? -7.099 5.381 -7.361 1.00 88.56 92 PRO A N 1
ATOM 755 C CA . PRO A 1 92 ? -8.353 6.005 -6.955 1.00 88.56 92 PRO A CA 1
ATOM 756 C C . PRO A 1 92 ? -8.166 7.028 -5.835 1.00 88.56 92 PRO A C 1
ATOM 758 O O . PRO A 1 92 ? -7.302 6.867 -4.964 1.00 88.56 92 PRO A O 1
ATOM 761 N N . GLU A 1 93 ? -8.998 8.065 -5.798 1.00 89.31 93 GLU A N 1
ATOM 762 C CA . GLU A 1 93 ? -8.962 9.032 -4.699 1.00 89.31 93 GLU A CA 1
ATOM 763 C C . GLU A 1 93 ? -9.244 8.358 -3.343 1.00 89.31 93 GLU A C 1
ATOM 765 O O . GLU A 1 93 ? -10.001 7.377 -3.261 1.00 89.31 93 GLU A O 1
ATOM 770 N N . PRO A 1 94 ? -8.594 8.816 -2.258 1.00 89.38 94 PRO A N 1
ATOM 771 C CA . PRO A 1 94 ? -8.903 8.330 -0.924 1.00 89.38 94 PRO A CA 1
ATOM 772 C C . PRO A 1 94 ? -10.316 8.755 -0.523 1.00 89.38 94 PRO A C 1
ATOM 774 O O . PRO A 1 94 ? -10.753 9.878 -0.765 1.00 89.38 94 PRO A O 1
ATOM 777 N N . LEU A 1 95 ? -11.039 7.853 0.138 1.00 91.88 95 LEU A N 1
ATOM 778 C CA . LEU A 1 95 ? -12.316 8.212 0.751 1.00 91.88 95 LEU A CA 1
ATOM 779 C C . LEU A 1 95 ? -12.093 9.223 1.894 1.00 91.88 95 LEU A C 1
ATOM 781 O O . LEU A 1 95 ? -11.021 9.242 2.498 1.00 91.88 95 LEU A O 1
ATOM 785 N N . PRO A 1 96 ? -13.110 10.007 2.301 1.00 89.81 96 PRO A N 1
ATOM 786 C CA . PRO A 1 96 ? -12.964 10.912 3.439 1.00 89.81 96 PRO A CA 1
ATOM 787 C C . PRO A 1 96 ? -12.503 10.179 4.712 1.00 89.81 96 PRO A C 1
ATOM 789 O O . PRO A 1 96 ? -13.191 9.262 5.192 1.00 89.81 96 PRO A O 1
ATOM 792 N N . GLY A 1 97 ? -11.348 10.594 5.246 1.00 87.44 97 GLY A N 1
ATOM 793 C CA . GLY A 1 97 ? -10.691 10.001 6.420 1.00 87.44 97 GLY A CA 1
ATOM 794 C C . GLY A 1 97 ? -9.984 8.663 6.162 1.00 87.44 97 GLY A C 1
ATOM 795 O O . GLY A 1 97 ? -9.706 7.927 7.108 1.00 87.44 97 GLY A O 1
ATOM 796 N N . GLU A 1 98 ? -9.770 8.303 4.899 1.00 92.44 98 GLU A N 1
ATOM 797 C CA . GLU A 1 98 ? -8.968 7.153 4.494 1.00 92.44 98 GLU A CA 1
ATOM 798 C C . GLU A 1 98 ? -7.517 7.558 4.244 1.00 92.44 98 GLU A C 1
ATOM 800 O O . GLU A 1 98 ? -7.246 8.637 3.722 1.00 92.44 98 GLU A O 1
ATOM 805 N N . ILE A 1 99 ? -6.594 6.668 4.592 1.00 91.31 99 ILE A N 1
ATOM 806 C CA . ILE A 1 99 ? -5.165 6.881 4.427 1.00 91.31 99 ILE A CA 1
ATOM 807 C C . ILE A 1 99 ? -4.468 5.629 3.912 1.00 91.31 99 ILE A C 1
ATOM 809 O O . ILE A 1 99 ? -4.855 4.516 4.266 1.00 91.31 99 ILE A O 1
ATOM 813 N N . GLU A 1 100 ? -3.445 5.800 3.080 1.00 92.12 100 GLU A N 1
ATOM 814 C CA . GLU A 1 100 ? -2.568 4.707 2.665 1.00 92.12 100 GLU A CA 1
ATOM 815 C C . GLU A 1 100 ? -1.637 4.310 3.821 1.00 92.12 100 GLU A C 1
ATOM 817 O O . GLU A 1 100 ? -0.969 5.155 4.410 1.00 92.12 100 GLU A O 1
ATOM 822 N N . ILE A 1 101 ? -1.623 3.020 4.162 1.00 92.31 101 ILE A N 1
ATOM 823 C CA . ILE A 1 101 ? -0.830 2.449 5.262 1.00 92.31 101 ILE A CA 1
ATOM 824 C C . ILE A 1 101 ? 0.304 1.551 4.769 1.00 92.31 101 ILE A C 1
ATOM 826 O O . ILE A 1 101 ? 1.232 1.274 5.522 1.00 92.31 101 ILE A O 1
ATOM 830 N N . ALA A 1 102 ? 0.218 1.080 3.526 1.00 91.94 102 ALA A N 1
ATOM 831 C CA . ALA A 1 102 ? 1.277 0.353 2.847 1.00 91.94 102 ALA A CA 1
ATOM 832 C C . ALA A 1 102 ? 1.090 0.465 1.334 1.00 91.94 102 ALA A C 1
ATOM 834 O O . ALA A 1 102 ? -0.028 0.648 0.843 1.00 91.94 102 ALA A O 1
ATOM 835 N N . ARG A 1 103 ? 2.191 0.318 0.602 1.00 91.69 103 ARG A N 1
ATOM 836 C CA . ARG A 1 103 ? 2.202 0.261 -0.854 1.00 91.69 103 ARG A CA 1
ATOM 837 C C . ARG A 1 103 ? 3.090 -0.887 -1.300 1.00 91.69 103 ARG A C 1
ATOM 839 O O . ARG A 1 103 ? 4.221 -0.991 -0.834 1.00 91.69 103 ARG A O 1
ATOM 846 N N . VAL A 1 104 ? 2.576 -1.710 -2.203 1.00 89.44 104 VAL A N 1
ATOM 847 C CA . VAL A 1 104 ? 3.345 -2.737 -2.907 1.00 89.44 104 VAL A CA 1
ATOM 848 C C . VAL A 1 104 ? 3.531 -2.259 -4.335 1.00 89.44 104 VAL A C 1
ATOM 850 O O . VAL A 1 104 ? 2.559 -1.901 -4.995 1.00 89.44 104 VAL A O 1
ATOM 853 N N . VAL A 1 105 ? 4.778 -2.227 -4.784 1.00 87.75 105 VAL A N 1
ATOM 854 C CA . VAL A 1 105 ? 5.158 -1.821 -6.135 1.00 87.75 105 VAL A CA 1
ATOM 855 C C . VAL A 1 105 ? 5.749 -3.049 -6.797 1.00 87.75 105 VAL A C 1
ATOM 857 O O . VAL A 1 105 ? 6.727 -3.595 -6.297 1.00 87.75 105 VAL A O 1
ATOM 860 N N . ILE A 1 106 ? 5.110 -3.503 -7.868 1.00 81.38 106 ILE A N 1
ATOM 861 C CA . ILE A 1 106 ? 5.577 -4.616 -8.682 1.00 81.38 106 ILE A CA 1
ATOM 862 C C . ILE A 1 106 ? 6.212 -4.016 -9.923 1.00 81.38 106 ILE A C 1
ATOM 864 O O . ILE A 1 106 ? 5.537 -3.334 -10.703 1.00 81.38 106 ILE A O 1
ATOM 868 N N . SER A 1 107 ? 7.503 -4.263 -10.090 1.00 77.00 107 SER A N 1
ATOM 869 C CA . SER A 1 107 ? 8.274 -3.805 -11.231 1.00 77.00 107 SER A CA 1
ATOM 870 C C . SER A 1 107 ? 9.039 -4.950 -11.870 1.00 77.00 107 SER A C 1
ATOM 872 O O . SER A 1 107 ? 9.396 -5.927 -11.220 1.00 77.00 107 SER A O 1
ATOM 874 N N . GLU A 1 108 ? 9.274 -4.814 -13.168 1.00 68.12 108 GLU A N 1
ATOM 875 C CA . GLU A 1 108 ? 10.110 -5.714 -13.945 1.00 68.12 108 GLU A CA 1
ATOM 876 C C . GLU A 1 108 ? 11.257 -4.919 -14.566 1.00 68.12 108 GLU A C 1
ATOM 878 O O . GLU A 1 108 ? 11.081 -3.796 -15.053 1.00 68.12 108 GLU A O 1
ATOM 883 N N . TRP A 1 109 ? 12.447 -5.513 -14.565 1.00 65.69 109 TRP A N 1
ATOM 884 C CA . TRP A 1 109 ? 13.596 -4.955 -15.259 1.00 65.69 109 TRP A CA 1
ATOM 885 C C . TRP A 1 109 ? 13.593 -5.383 -16.718 1.00 65.69 109 TRP A C 1
ATOM 887 O O . TRP A 1 109 ? 13.710 -6.565 -17.029 1.00 65.69 109 TRP A O 1
ATOM 897 N N . MET A 1 110 ? 13.571 -4.411 -17.622 1.00 55.91 110 MET A N 1
ATOM 898 C CA . MET A 1 110 ? 13.680 -4.663 -19.053 1.00 55.91 110 MET A CA 1
ATOM 899 C C . MET A 1 110 ? 14.907 -3.984 -19.638 1.00 55.91 110 MET A C 1
ATOM 901 O O . MET A 1 110 ? 15.342 -2.930 -19.179 1.00 55.91 110 MET A O 1
ATOM 905 N N . HIS A 1 111 ? 15.472 -4.597 -20.674 1.00 63.25 111 HIS A N 1
ATOM 906 C CA . HIS A 1 111 ? 16.490 -3.953 -21.490 1.00 63.25 111 HIS A CA 1
ATOM 907 C C . HIS A 1 111 ? 15.847 -3.462 -22.778 1.00 63.25 111 HIS A C 1
ATOM 909 O O . HIS A 1 111 ? 15.259 -4.258 -23.507 1.00 63.25 111 HIS A O 1
ATOM 915 N N . VAL A 1 112 ? 15.996 -2.176 -23.058 1.00 59.06 112 VAL A N 1
ATOM 916 C CA . VAL A 1 112 ? 15.508 -1.543 -24.277 1.00 59.06 112 VAL A CA 1
ATOM 917 C C . VAL A 1 112 ? 16.701 -1.053 -25.077 1.00 59.06 112 VAL A C 1
ATOM 919 O O . VAL A 1 112 ? 17.550 -0.325 -24.561 1.00 59.06 112 VAL A O 1
ATOM 922 N N . ASP A 1 113 ? 16.759 -1.464 -26.336 1.00 66.62 113 ASP A N 1
ATOM 923 C CA . ASP A 1 113 ? 17.697 -0.903 -27.298 1.00 66.62 113 ASP A CA 1
ATOM 924 C C . ASP A 1 113 ? 17.134 0.441 -27.769 1.00 66.62 113 ASP A C 1
ATOM 926 O O . ASP A 1 113 ? 16.031 0.507 -28.316 1.00 66.62 113 ASP A O 1
ATOM 930 N N . ILE A 1 114 ? 17.860 1.526 -27.508 1.00 70.56 114 ILE A N 1
ATOM 931 C CA . ILE A 1 114 ? 17.492 2.854 -28.010 1.00 70.56 114 ILE A CA 1
ATOM 932 C C . ILE A 1 114 ? 18.111 3.088 -29.391 1.00 70.56 114 ILE A C 1
ATOM 934 O O . ILE A 1 114 ? 19.061 2.410 -29.777 1.00 70.56 114 ILE A O 1
ATOM 938 N N . GLU A 1 115 ? 17.590 4.057 -30.150 1.00 66.06 115 GLU A N 1
ATOM 939 C CA . GLU A 1 115 ? 17.989 4.318 -31.549 1.00 66.06 115 GLU A CA 1
ATOM 940 C C . GLU A 1 115 ? 19.499 4.550 -31.746 1.00 66.06 115 GLU A C 1
ATOM 942 O O . GLU A 1 115 ? 20.029 4.307 -32.828 1.00 66.06 115 GLU A O 1
ATOM 947 N N . SER A 1 116 ? 20.217 4.960 -30.694 1.00 72.75 116 SER A N 1
ATOM 948 C CA . SER A 1 116 ? 21.679 5.085 -30.692 1.00 72.75 116 SER A CA 1
ATOM 949 C C . SER A 1 116 ? 22.432 3.742 -30.682 1.00 72.75 116 SER A C 1
ATOM 951 O O . SER A 1 116 ? 23.662 3.740 -30.728 1.00 72.75 116 SER A O 1
ATOM 953 N N . GLY A 1 117 ? 21.729 2.607 -30.605 1.00 70.38 117 GLY A N 1
ATOM 954 C CA . GLY A 1 117 ? 22.298 1.265 -30.446 1.00 70.38 117 GLY A CA 1
ATOM 955 C C . GLY A 1 117 ? 22.754 0.946 -29.017 1.00 70.38 117 GLY A C 1
ATOM 956 O O . GLY A 1 117 ? 23.333 -0.112 -28.776 1.00 70.38 117 GLY A O 1
ATOM 957 N N . GLU A 1 118 ? 22.520 1.854 -28.066 1.00 66.88 118 GLU A N 1
ATOM 958 C CA . GLU A 1 118 ? 22.789 1.640 -26.646 1.00 66.88 118 GLU A CA 1
ATOM 959 C C . GLU A 1 118 ? 21.669 0.790 -26.032 1.00 66.88 118 GLU A C 1
ATOM 961 O O . GLU A 1 118 ? 20.484 1.065 -26.221 1.00 66.88 118 GLU A O 1
ATOM 966 N N . ARG A 1 119 ? 22.041 -0.234 -25.261 1.00 52.28 119 ARG A N 1
ATOM 967 C CA . ARG A 1 119 ? 21.085 -1.058 -24.521 1.00 52.28 119 ARG A CA 1
ATOM 968 C C . ARG A 1 119 ? 20.917 -0.492 -23.119 1.00 52.28 119 ARG A C 1
ATOM 970 O O . ARG A 1 119 ? 21.833 -0.579 -22.303 1.00 52.28 119 ARG A O 1
ATOM 977 N N . ARG A 1 120 ? 19.752 0.085 -22.831 1.00 58.47 120 ARG A N 1
ATOM 978 C CA . ARG A 1 120 ? 19.436 0.670 -21.523 1.00 58.47 120 ARG A CA 1
ATOM 979 C C . ARG A 1 120 ? 18.564 -0.257 -20.700 1.00 58.47 120 ARG A C 1
ATOM 981 O O . ARG A 1 120 ? 17.592 -0.813 -21.198 1.00 58.47 120 ARG A O 1
ATOM 988 N N . LYS A 1 121 ? 18.905 -0.395 -19.421 1.00 59.66 121 LYS A N 1
ATOM 989 C CA . LYS A 1 121 ? 18.061 -1.063 -18.431 1.00 59.66 121 LYS A CA 1
ATOM 990 C C . LYS A 1 121 ? 17.032 -0.059 -17.914 1.00 59.66 121 LYS A C 1
ATOM 992 O O . LYS A 1 121 ? 17.414 1.002 -17.426 1.00 59.66 121 LYS A O 1
ATOM 997 N N . ILE A 1 122 ? 15.754 -0.393 -18.029 1.00 59.47 122 ILE A N 1
ATOM 998 C CA . ILE A 1 122 ? 14.638 0.391 -17.502 1.00 59.47 122 ILE A CA 1
ATOM 999 C C . ILE A 1 122 ? 13.840 -0.454 -16.510 1.00 59.47 122 ILE A C 1
ATOM 1001 O O . ILE A 1 122 ? 13.717 -1.670 -16.669 1.00 59.47 122 ILE A O 1
ATOM 1005 N N . GLU A 1 123 ? 13.314 0.196 -15.480 1.00 63.19 123 GLU A N 1
ATOM 1006 C CA . GLU A 1 123 ? 12.330 -0.389 -14.574 1.00 63.19 123 GLU A CA 1
ATOM 1007 C C . GLU A 1 123 ? 10.938 -0.072 -15.121 1.00 63.19 123 GLU A C 1
ATOM 1009 O O . GLU A 1 123 ? 10.595 1.097 -15.299 1.00 63.19 123 GLU A O 1
ATOM 1014 N N . ALA A 1 124 ? 10.139 -1.096 -15.407 1.00 67.06 124 ALA A N 1
ATOM 1015 C CA . ALA A 1 124 ? 8.751 -0.909 -15.799 1.00 67.06 124 ALA A CA 1
ATOM 1016 C C . ALA A 1 124 ? 7.824 -1.338 -14.670 1.00 67.06 124 ALA A C 1
ATOM 1018 O O . ALA A 1 124 ? 7.914 -2.455 -14.160 1.00 67.06 124 ALA A O 1
ATOM 1019 N N . LEU A 1 125 ? 6.903 -0.450 -14.305 1.00 72.50 125 LEU A N 1
ATOM 1020 C CA . LEU A 1 125 ? 5.860 -0.755 -13.337 1.00 72.50 125 LEU A CA 1
ATOM 1021 C C . LEU A 1 125 ? 4.838 -1.702 -13.970 1.00 72.50 125 LEU A C 1
ATOM 1023 O O . LEU A 1 125 ? 4.205 -1.368 -14.971 1.00 72.50 125 LEU A O 1
ATOM 1027 N N . GLN A 1 126 ? 4.668 -2.875 -13.366 1.00 74.12 126 GLN A N 1
ATOM 1028 C CA . GLN A 1 126 ? 3.635 -3.834 -13.750 1.00 74.12 126 GLN A CA 1
ATOM 1029 C C . GLN A 1 126 ? 2.364 -3.659 -12.923 1.00 74.12 126 GLN A C 1
ATOM 1031 O O . GLN A 1 126 ? 1.261 -3.804 -13.453 1.00 74.12 126 GLN A O 1
ATOM 1036 N N . ASN A 1 127 ? 2.497 -3.340 -11.630 1.00 79.50 127 ASN A N 1
ATOM 1037 C CA . ASN A 1 127 ? 1.349 -3.055 -10.776 1.00 79.50 127 ASN A CA 1
ATOM 1038 C C . ASN A 1 127 ? 1.714 -2.240 -9.532 1.00 79.50 127 ASN A C 1
ATOM 1040 O O . ASN A 1 127 ? 2.836 -2.306 -9.032 1.00 79.50 127 ASN A O 1
ATOM 1044 N N . VAL A 1 128 ? 0.739 -1.515 -8.987 1.00 87.19 128 VAL A N 1
ATOM 1045 C CA . VAL A 1 128 ? 0.857 -0.831 -7.698 1.00 87.19 128 VAL A CA 1
ATOM 1046 C C . VAL A 1 128 ? -0.38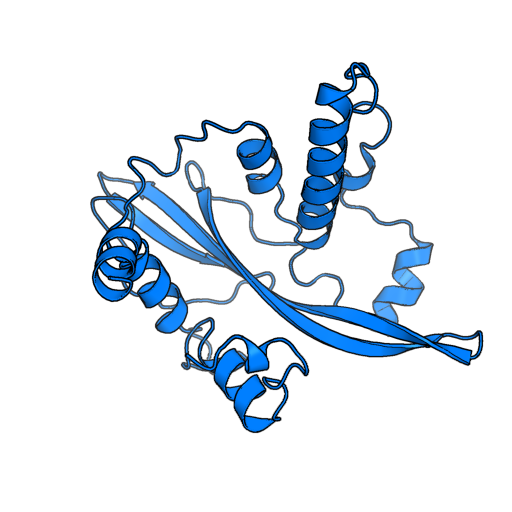8 -1.103 -6.868 1.00 87.19 128 VAL A C 1
ATOM 1048 O O . VAL A 1 128 ? -1.485 -0.676 -7.218 1.00 87.19 128 VAL A O 1
ATOM 1051 N N . PHE A 1 129 ? -0.204 -1.756 -5.722 1.00 90.31 129 PHE A N 1
ATOM 1052 C CA . PHE A 1 129 ? -1.262 -1.956 -4.738 1.00 90.31 129 PHE A CA 1
ATOM 1053 C C . PHE A 1 129 ? -1.118 -0.945 -3.606 1.00 90.31 129 PHE A C 1
ATOM 1055 O O . PHE A 1 129 ? -0.107 -0.907 -2.904 1.00 90.31 129 PHE A O 1
ATOM 1062 N N . SER A 1 130 ? -2.157 -0.147 -3.395 1.00 93.00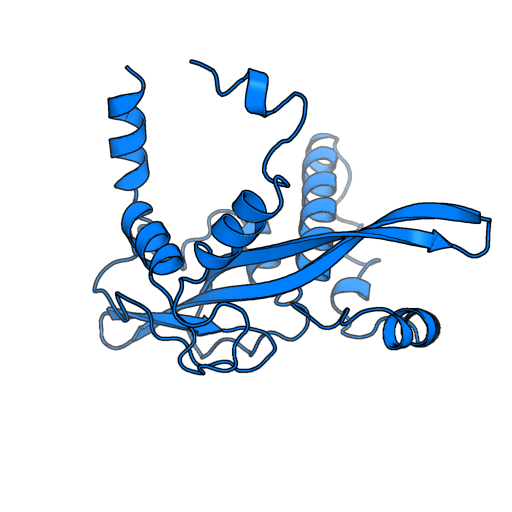 130 SER A N 1
ATOM 1063 C CA . SER A 1 130 ? -2.281 0.799 -2.289 1.00 93.00 130 SER A CA 1
ATOM 1064 C C . SER A 1 130 ? -3.192 0.200 -1.221 1.00 93.00 130 SER A C 1
ATOM 1066 O O . SER A 1 130 ? -4.393 0.020 -1.430 1.00 93.00 130 SER A O 1
ATOM 1068 N N . ILE A 1 131 ? -2.619 -0.126 -0.064 1.00 94.75 131 ILE A N 1
ATOM 1069 C CA . ILE A 1 131 ? -3.345 -0.669 1.080 1.00 94.75 131 ILE A CA 1
ATOM 1070 C C . ILE A 1 131 ? -3.761 0.511 1.937 1.00 94.75 131 ILE A C 1
ATOM 1072 O O . ILE A 1 131 ? -2.924 1.272 2.424 1.00 94.75 131 ILE A O 1
ATOM 1076 N N . ARG A 1 132 ? -5.066 0.661 2.141 1.00 94.94 132 ARG A N 1
ATOM 1077 C CA . ARG A 1 132 ? -5.647 1.826 2.797 1.00 94.94 132 ARG A CA 1
ATOM 1078 C C . ARG A 1 132 ? -6.420 1.442 4.041 1.00 94.94 132 ARG A C 1
ATOM 1080 O O . ARG A 1 132 ? -7.066 0.398 4.088 1.00 94.94 132 ARG A O 1
ATOM 1087 N N . ALA A 1 133 ? -6.376 2.312 5.040 1.00 95.75 133 ALA A N 1
ATOM 1088 C CA . ALA A 1 133 ? -7.143 2.207 6.266 1.00 95.75 133 ALA A CA 1
ATOM 1089 C C . ALA A 1 133 ? -8.060 3.416 6.426 1.00 95.75 133 ALA A C 1
ATOM 1091 O O . ALA A 1 133 ? -7.673 4.553 6.176 1.00 95.75 133 ALA A O 1
ATOM 1092 N N . ARG A 1 134 ? -9.273 3.178 6.913 1.00 95.25 134 ARG A N 1
ATOM 1093 C CA . ARG A 1 134 ? -10.250 4.226 7.205 1.00 95.25 134 ARG A CA 1
ATOM 1094 C C . ARG A 1 134 ? -10.871 4.002 8.570 1.00 95.25 134 ARG A C 1
ATOM 1096 O O . ARG A 1 134 ? -11.472 2.953 8.809 1.00 95.25 134 ARG A O 1
ATOM 1103 N N . TRP A 1 135 ? -10.777 4.989 9.458 1.00 94.25 135 TRP A N 1
ATOM 1104 C CA . TRP A 1 135 ? -11.454 4.922 10.753 1.00 94.25 135 TRP A CA 1
ATOM 1105 C C . TRP A 1 135 ? -12.946 5.228 10.595 1.00 94.25 135 TRP A C 1
ATOM 1107 O O . TRP A 1 135 ? -13.336 6.318 10.179 1.00 94.25 135 TRP A O 1
ATOM 1117 N N . ARG A 1 136 ? -13.808 4.259 10.913 1.00 92.94 136 ARG A N 1
ATOM 1118 C CA . ARG A 1 136 ? -15.265 4.416 10.848 1.00 92.94 136 ARG A CA 1
ATOM 1119 C C . ARG A 1 136 ? -15.949 3.537 11.886 1.00 92.94 136 ARG A C 1
ATOM 1121 O O . ARG A 1 136 ? -15.709 2.333 11.944 1.00 92.94 136 ARG A O 1
ATOM 1128 N N . SER A 1 137 ? -16.848 4.132 12.671 1.00 92.00 137 SER A N 1
ATOM 1129 C CA . SER A 1 137 ? -17.662 3.416 13.668 1.00 92.00 137 SER A CA 1
ATOM 1130 C C . SER A 1 137 ? -16.818 2.625 14.685 1.00 92.00 137 SER A C 1
ATOM 1132 O O . SER A 1 137 ? -17.113 1.469 14.983 1.00 92.00 137 SER A O 1
ATOM 1134 N N . GLY A 1 138 ? -15.740 3.239 15.191 1.00 92.94 138 GLY A N 1
ATOM 1135 C CA . GLY A 1 138 ? -14.874 2.653 16.225 1.00 92.94 138 GLY A CA 1
ATOM 1136 C C . GLY A 1 138 ? -13.929 1.549 15.734 1.00 92.94 138 GLY A C 1
ATOM 1137 O O . GLY A 1 138 ? -13.441 0.758 16.543 1.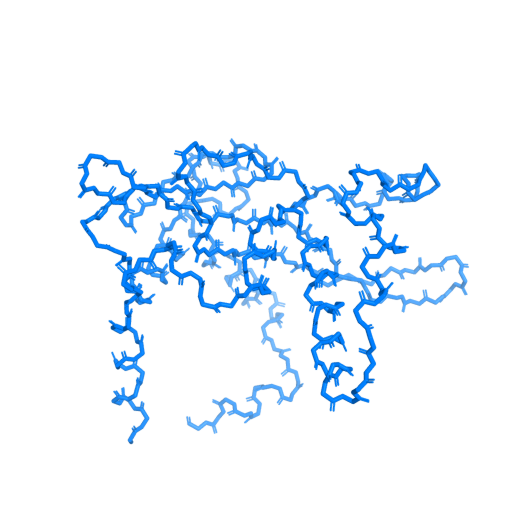00 92.94 138 GLY A O 1
ATOM 1138 N N . ARG A 1 139 ? -13.716 1.439 14.416 1.00 96.38 139 ARG A N 1
ATOM 1139 C CA . ARG A 1 139 ? -12.842 0.438 13.793 1.00 96.38 139 ARG A CA 1
ATOM 1140 C C . ARG A 1 139 ? -12.083 1.030 12.612 1.00 96.38 139 ARG A C 1
ATOM 1142 O O . ARG A 1 139 ? -12.622 1.869 11.893 1.00 96.38 139 ARG A O 1
ATOM 1149 N N . TYR A 1 140 ? -10.882 0.520 12.362 1.00 96.94 140 TYR A N 1
ATOM 1150 C CA . TYR A 1 140 ? -10.222 0.666 11.070 1.00 96.94 140 TYR A CA 1
ATOM 1151 C C . TYR A 1 140 ? -10.834 -0.334 10.099 1.00 96.94 140 TYR A C 1
ATOM 1153 O O . TYR A 1 140 ? -10.935 -1.516 10.420 1.00 96.94 140 TYR A O 1
ATOM 1161 N N . ARG A 1 141 ? -11.265 0.138 8.933 1.00 96.69 141 ARG A N 1
ATOM 1162 C CA . ARG A 1 141 ? -11.624 -0.693 7.783 1.00 96.69 141 ARG A CA 1
ATOM 1163 C C . ARG A 1 141 ? -10.502 -0.619 6.769 1.00 96.69 141 ARG A C 1
ATOM 1165 O O . ARG A 1 141 ? -9.997 0.473 6.524 1.00 96.69 141 ARG A O 1
ATOM 1172 N N . TYR A 1 142 ? -10.146 -1.761 6.210 1.00 96.38 142 TYR A N 1
ATOM 1173 C CA . TYR A 1 142 ? -9.065 -1.883 5.252 1.00 96.38 142 TYR A CA 1
ATOM 1174 C C . TYR A 1 142 ? -9.629 -2.108 3.857 1.00 96.38 142 TYR A C 1
ATOM 1176 O O . TYR A 1 142 ? -10.670 -2.753 3.706 1.00 96.38 142 TYR A O 1
ATOM 1184 N N . ARG A 1 143 ? -8.939 -1.585 2.849 1.00 94.69 143 ARG A N 1
ATOM 1185 C CA . ARG A 1 143 ? -9.144 -1.958 1.450 1.00 94.69 143 ARG A CA 1
ATOM 1186 C C . ARG A 1 143 ? -7.825 -1.910 0.700 1.00 94.69 143 ARG A C 1
ATOM 1188 O O . ARG A 1 143 ? -6.889 -1.240 1.132 1.00 94.69 143 ARG A O 1
ATOM 1195 N N . VAL A 1 144 ? -7.790 -2.596 -0.427 1.00 93.62 144 VAL A N 1
ATOM 1196 C CA . VAL A 1 144 ? -6.694 -2.536 -1.391 1.00 93.62 144 VAL A CA 1
ATOM 1197 C C . VAL A 1 144 ? -7.257 -1.906 -2.647 1.00 93.62 144 VAL A C 1
ATOM 1199 O O . VAL A 1 144 ? -8.415 -2.151 -2.982 1.00 93.62 144 VAL A O 1
ATOM 1202 N N . VAL A 1 145 ? -6.467 -1.056 -3.285 1.00 92.00 145 VAL A N 1
ATOM 1203 C CA . VAL A 1 145 ? -6.790 -0.488 -4.591 1.00 92.00 145 VAL A CA 1
ATOM 1204 C C . VAL A 1 145 ? -5.574 -0.558 -5.494 1.00 92.00 145 VAL A C 1
ATOM 1206 O O . VAL A 1 145 ? -4.443 -0.481 -5.013 1.00 92.00 145 VAL A O 1
ATOM 1209 N N . ASP A 1 146 ? -5.831 -0.657 -6.786 1.00 88.62 146 ASP A N 1
ATOM 1210 C CA . ASP A 1 146 ? -4.858 -0.522 -7.859 1.00 88.62 146 ASP A CA 1
ATOM 1211 C C . ASP A 1 146 ? -5.375 0.493 -8.894 1.00 88.62 146 ASP A C 1
ATOM 1213 O O . ASP A 1 146 ? -6.398 1.152 -8.686 1.00 88.62 146 ASP A O 1
ATOM 1217 N N . ASP A 1 147 ? -4.652 0.635 -9.999 1.00 82.50 147 ASP A N 1
ATOM 1218 C CA . ASP A 1 147 ? -5.003 1.547 -11.094 1.00 82.50 147 ASP A CA 1
ATOM 1219 C C . ASP A 1 147 ? -6.090 1.002 -12.030 1.00 82.50 147 ASP A C 1
ATOM 1221 O O . ASP A 1 147 ? -6.561 1.713 -12.918 1.00 82.50 147 ASP A O 1
ATOM 1225 N N . PHE A 1 148 ? -6.493 -0.251 -11.834 1.00 80.81 148 PHE A N 1
ATOM 1226 C CA . PHE A 1 148 ? -7.422 -0.968 -12.703 1.00 80.81 148 PHE A CA 1
ATOM 1227 C C . PHE A 1 148 ? -8.818 -1.121 -12.086 1.00 80.81 148 PHE A C 1
ATOM 1229 O O . PHE A 1 148 ? -9.671 -1.776 -12.679 1.00 80.81 148 PHE A O 1
ATOM 1236 N N . ASP A 1 149 ? -9.050 -0.502 -10.923 1.00 80.25 149 ASP A N 1
ATOM 1237 C CA . ASP A 1 149 ? -10.277 -0.629 -10.123 1.00 80.25 149 ASP A CA 1
ATOM 1238 C C . ASP A 1 149 ? -10.615 -2.095 -9.802 1.00 80.25 149 ASP A C 1
ATOM 1240 O O . ASP A 1 149 ? -11.769 -2.526 -9.804 1.00 80.25 149 ASP A O 1
ATOM 1244 N N . SER A 1 150 ? -9.575 -2.888 -9.536 1.00 84.25 150 SER A N 1
ATOM 1245 C CA . SER A 1 150 ? -9.727 -4.295 -9.199 1.00 84.25 150 SER A CA 1
ATOM 1246 C C . SER A 1 150 ? -10.373 -4.462 -7.824 1.00 84.25 150 SER A C 1
ATOM 1248 O O . SER A 1 150 ? -10.050 -3.774 -6.851 1.00 84.25 150 SER A O 1
ATOM 1250 N N . GLU A 1 151 ? -11.256 -5.451 -7.708 1.00 87.75 151 GLU A N 1
ATOM 1251 C CA . GLU A 1 151 ? -11.818 -5.848 -6.421 1.00 87.75 151 GLU A CA 1
ATOM 1252 C C . GLU A 1 151 ? -10.868 -6.799 -5.686 1.00 87.75 151 GLU A C 1
ATOM 1254 O O . GLU A 1 151 ? -10.387 -7.774 -6.262 1.00 87.75 151 GLU A O 1
ATOM 1259 N N . PHE A 1 152 ? -10.643 -6.562 -4.389 1.00 89.19 152 PHE A N 1
ATOM 1260 C CA . PHE A 1 152 ? -9.769 -7.393 -3.557 1.00 89.19 152 PHE A CA 1
ATOM 1261 C C . PHE A 1 152 ? -10.488 -7.932 -2.319 1.00 89.19 152 PHE A C 1
ATOM 1263 O O . PHE A 1 152 ? -11.162 -7.204 -1.587 1.00 89.19 152 PHE A O 1
ATOM 1270 N N . SER A 1 153 ? -10.260 -9.209 -2.028 1.00 90.00 153 SER A N 1
ATOM 1271 C CA . SER A 1 153 ? -10.608 -9.853 -0.767 1.00 90.00 153 SER A CA 1
ATOM 1272 C C . SER A 1 153 ? -9.379 -9.910 0.136 1.00 90.00 153 SER A C 1
ATOM 1274 O O . SER A 1 153 ? -8.377 -10.533 -0.203 1.00 90.00 153 SER A O 1
ATOM 1276 N N . ILE A 1 154 ? -9.467 -9.288 1.311 1.00 91.44 154 ILE A N 1
ATOM 1277 C CA . ILE A 1 154 ? -8.384 -9.223 2.300 1.00 91.44 154 ILE A CA 1
ATOM 1278 C C . ILE A 1 154 ? -8.847 -9.693 3.672 1.00 91.44 154 ILE A C 1
ATOM 1280 O O . ILE A 1 154 ? -10.004 -9.501 4.053 1.00 91.44 154 ILE A O 1
ATOM 1284 N N . THR A 1 155 ? -7.916 -10.242 4.449 1.00 91.12 155 THR A N 1
ATOM 1285 C CA . THR A 1 155 ? -8.144 -10.591 5.851 1.00 91.12 155 THR A CA 1
ATOM 1286 C C . THR A 1 155 ? -7.023 -10.001 6.711 1.00 91.12 155 THR A C 1
ATOM 1288 O O . THR A 1 155 ? -5.861 -10.258 6.426 1.00 91.12 155 THR A O 1
ATOM 1291 N N . PRO A 1 156 ? -7.336 -9.221 7.765 1.00 93.12 156 PRO A N 1
ATOM 1292 C CA . PRO A 1 156 ? -8.672 -8.800 8.190 1.00 93.12 156 PRO A CA 1
ATOM 1293 C C . PRO A 1 156 ? -9.227 -7.638 7.341 1.00 93.12 156 PRO A C 1
ATOM 1295 O O . PRO A 1 156 ? -8.504 -6.718 6.982 1.00 93.12 156 PRO A O 1
ATOM 1298 N N . GLN A 1 157 ? -10.547 -7.593 7.128 1.00 94.56 157 GLN A N 1
ATOM 1299 C CA . GLN A 1 157 ? -11.209 -6.424 6.514 1.00 94.56 157 GLN A CA 1
ATOM 1300 C C . GLN A 1 157 ? -11.352 -5.238 7.479 1.00 94.56 157 GLN A C 1
ATOM 1302 O O . GLN A 1 157 ? -11.558 -4.096 7.068 1.00 94.56 157 GLN A O 1
ATOM 1307 N N . SER A 1 158 ? -11.317 -5.491 8.791 1.00 96.12 158 SER A N 1
ATOM 1308 C CA . SER A 1 158 ? -11.378 -4.432 9.797 1.00 96.12 158 SER A CA 1
ATOM 1309 C C . SER A 1 158 ? -10.866 -4.866 11.164 1.00 96.12 158 SER A C 1
ATOM 1311 O O . SER A 1 158 ? -10.960 -6.030 11.549 1.00 96.12 158 SER A O 1
ATOM 1313 N N . SER A 1 159 ? -10.438 -3.905 11.973 1.00 96.44 159 SER A N 1
ATOM 1314 C CA . SER A 1 159 ? -9.883 -4.118 13.314 1.00 96.44 159 SER A CA 1
ATOM 1315 C C . SER A 1 159 ? -10.277 -2.966 14.251 1.00 96.44 159 SER A C 1
ATOM 1317 O O . SER A 1 159 ? -10.716 -1.909 13.808 1.00 96.44 159 SER A O 1
ATOM 1319 N N . ARG A 1 160 ? -10.151 -3.151 15.570 1.00 95.19 160 ARG A N 1
ATOM 1320 C CA . ARG A 1 160 ? -10.369 -2.066 16.556 1.00 95.19 160 ARG A CA 1
ATOM 1321 C C . ARG A 1 160 ? -9.124 -1.206 16.802 1.00 95.19 160 ARG A C 1
ATOM 1323 O O . ARG A 1 160 ? -9.212 -0.174 17.450 1.00 95.19 160 ARG A O 1
ATOM 1330 N N . LYS A 1 161 ? -7.970 -1.669 16.333 1.00 95.62 161 LYS A N 1
ATOM 1331 C CA . LYS A 1 161 ? -6.641 -1.093 16.544 1.00 95.62 161 LYS A CA 1
ATOM 1332 C C . LYS A 1 161 ? -5.853 -1.286 15.248 1.00 95.62 161 LYS A C 1
ATOM 1334 O O . LYS A 1 161 ? -6.025 -2.323 14.619 1.00 95.62 161 LYS A O 1
ATOM 1339 N N . THR A 1 162 ? -4.985 -0.347 14.897 1.00 95.81 162 THR A N 1
ATOM 1340 C CA . THR A 1 162 ? -3.976 -0.443 13.814 1.00 95.81 162 THR A CA 1
ATOM 1341 C C . THR A 1 162 ? -3.342 -1.835 13.725 1.00 95.81 162 THR A C 1
ATOM 1343 O O . THR A 1 162 ? -3.106 -2.450 14.753 1.00 95.81 162 THR A O 1
ATOM 1346 N N . LEU A 1 163 ? -3.079 -2.374 12.539 1.00 96.12 163 LEU A N 1
ATOM 1347 C CA . LEU A 1 163 ? -2.438 -3.688 12.390 1.00 96.12 163 LEU A CA 1
ATOM 1348 C C . LEU A 1 163 ? -1.055 -3.706 13.058 1.00 96.12 163 LEU A C 1
ATOM 1350 O O . LEU A 1 163 ? -0.362 -2.688 13.058 1.00 96.12 163 LEU A O 1
ATOM 1354 N N . THR A 1 164 ? -0.658 -4.852 13.621 1.00 95.44 164 THR A N 1
ATOM 1355 C CA . THR A 1 164 ? 0.778 -5.078 13.843 1.00 95.44 164 THR A CA 1
ATOM 1356 C C . THR A 1 164 ? 1.495 -5.235 12.505 1.00 95.44 164 THR A C 1
ATOM 1358 O O . THR A 1 164 ? 0.846 -5.474 11.484 1.00 95.44 164 THR A O 1
ATOM 1361 N N . LEU A 1 165 ? 2.826 -5.169 12.514 1.00 93.19 165 LEU A N 1
ATOM 1362 C CA . LEU A 1 165 ? 3.619 -5.493 11.331 1.00 93.19 165 LEU A CA 1
ATOM 1363 C C . LEU A 1 165 ? 3.310 -6.910 10.814 1.00 93.19 165 LEU A C 1
ATOM 1365 O O . LEU A 1 165 ? 3.044 -7.063 9.628 1.00 93.19 165 LEU A O 1
ATOM 1369 N N . ALA A 1 166 ? 3.222 -7.915 11.695 1.00 92.75 166 ALA A N 1
ATOM 1370 C CA . ALA A 1 166 ? 2.815 -9.271 11.308 1.00 92.75 166 ALA A CA 1
ATOM 1371 C C . ALA A 1 166 ? 1.434 -9.304 10.639 1.00 92.75 166 ALA A C 1
ATOM 1373 O O . ALA A 1 166 ? 1.277 -9.874 9.571 1.00 92.75 166 ALA A O 1
ATOM 1374 N N . GLN A 1 167 ? 0.440 -8.621 11.217 1.00 95.25 167 GLN A N 1
ATOM 1375 C CA . GLN A 1 167 ? -0.911 -8.585 10.650 1.00 95.25 167 GLN A CA 1
ATOM 1376 C C . GLN A 1 167 ? -0.968 -7.861 9.300 1.00 95.25 167 GLN A C 1
ATOM 1378 O O . GLN A 1 167 ? -1.837 -8.157 8.483 1.00 95.25 167 GLN A O 1
ATOM 1383 N N . LEU A 1 168 ? -0.086 -6.883 9.078 1.00 94.81 168 LEU A N 1
ATOM 1384 C CA . LEU A 1 168 ? 0.060 -6.231 7.783 1.00 94.81 168 LEU A CA 1
ATOM 1385 C C . LEU A 1 168 ? 0.711 -7.178 6.769 1.00 94.81 168 LEU A C 1
ATOM 1387 O O . LEU A 1 168 ? 0.200 -7.291 5.662 1.00 94.81 168 LEU A O 1
ATOM 1391 N N . ILE A 1 169 ? 1.782 -7.880 7.146 1.00 91.56 169 ILE A N 1
ATOM 1392 C CA . ILE A 1 169 ? 2.430 -8.891 6.297 1.00 91.56 169 ILE A CA 1
ATOM 1393 C C . ILE A 1 169 ? 1.426 -9.985 5.914 1.00 91.56 169 ILE A C 1
ATOM 1395 O O . ILE A 1 169 ? 1.262 -10.260 4.728 1.00 91.56 169 ILE A O 1
ATOM 1399 N N . ASP A 1 170 ? 0.677 -10.519 6.881 1.00 91.38 170 ASP A N 1
ATOM 1400 C CA . ASP A 1 170 ? -0.367 -11.520 6.641 1.00 91.38 170 ASP A CA 1
ATOM 1401 C C . ASP A 1 170 ? -1.434 -11.003 5.665 1.00 91.38 170 ASP A C 1
ATOM 1403 O O . ASP A 1 170 ? -1.898 -11.736 4.791 1.00 91.38 170 ASP A O 1
ATOM 1407 N N . LEU A 1 171 ? -1.828 -9.728 5.775 1.00 92.88 171 LEU A N 1
ATOM 1408 C CA . LEU A 1 171 ? -2.773 -9.099 4.848 1.00 92.88 171 LEU A CA 1
ATOM 1409 C C . LEU A 1 171 ? -2.200 -9.035 3.426 1.00 92.88 171 LEU A C 1
ATOM 1411 O O . LEU A 1 171 ? -2.921 -9.327 2.473 1.00 92.88 171 LEU A O 1
ATOM 1415 N N . LEU A 1 172 ? -0.923 -8.674 3.276 1.00 90.94 172 LEU A N 1
ATOM 1416 C CA . LEU A 1 172 ? -0.242 -8.602 1.979 1.00 90.94 172 LEU A CA 1
ATOM 1417 C C . LEU A 1 172 ? -0.093 -9.987 1.335 1.00 90.94 172 LEU A C 1
ATOM 1419 O O . LEU A 1 172 ? -0.317 -10.143 0.135 1.00 90.94 172 LEU A O 1
ATOM 1423 N N . GLN A 1 173 ? 0.233 -11.001 2.133 1.00 86.69 173 GLN A N 1
ATOM 1424 C CA . GLN A 1 173 ? 0.383 -12.378 1.666 1.00 86.69 173 GLN A CA 1
ATOM 1425 C C . GLN A 1 173 ? -0.966 -13.024 1.334 1.00 86.69 173 GLN A C 1
ATOM 1427 O O . GLN A 1 173 ? -1.087 -13.719 0.335 1.00 86.69 173 GLN A O 1
ATOM 1432 N N . SER A 1 174 ? -2.009 -12.765 2.126 1.00 82.50 174 SER A N 1
ATOM 1433 C CA . SER A 1 174 ? -3.316 -13.419 1.961 1.00 82.50 174 SER A CA 1
ATOM 1434 C C . SER A 1 174 ? -4.317 -12.655 1.093 1.00 82.50 174 SER A C 1
ATOM 1436 O O . SER A 1 174 ? -5.359 -13.218 0.750 1.00 82.50 174 SER A O 1
ATOM 1438 N N . GLY A 1 175 ? -4.046 -11.390 0.756 1.00 86.31 175 GLY A N 1
ATOM 1439 C CA . GLY A 1 175 ? -4.932 -10.549 -0.047 1.00 86.31 175 GLY A CA 1
ATOM 1440 C C . GLY A 1 175 ? -5.046 -11.039 -1.488 1.00 86.31 175 GLY A C 1
ATOM 1441 O O . GLY A 1 175 ? -4.044 -11.289 -2.137 1.00 86.31 175 GLY A O 1
ATOM 1442 N N . ARG A 1 176 ? -6.260 -11.195 -2.012 1.00 85.81 176 ARG A N 1
ATOM 1443 C CA . ARG A 1 176 ? -6.501 -11.809 -3.329 1.00 85.81 176 ARG A CA 1
ATOM 1444 C C . ARG A 1 176 ? -7.377 -10.916 -4.177 1.00 85.81 176 ARG A C 1
ATOM 1446 O O . ARG A 1 176 ? -8.326 -10.340 -3.649 1.00 85.81 176 ARG A O 1
ATOM 1453 N N . ALA A 1 177 ? -7.111 -10.843 -5.475 1.00 82.69 177 ALA A N 1
ATOM 1454 C CA . ALA A 1 177 ? -8.074 -10.263 -6.399 1.00 82.69 177 ALA A CA 1
ATOM 1455 C C . ALA A 1 177 ? -9.335 -11.145 -6.439 1.00 82.69 177 ALA A C 1
ATOM 1457 O O . ALA A 1 177 ? -9.253 -12.374 -6.403 1.00 82.69 177 ALA A O 1
ATOM 1458 N N . ALA A 1 178 ? -10.509 -10.520 -6.464 1.00 76.75 178 ALA A N 1
ATOM 1459 C CA . ALA A 1 178 ? -11.788 -11.210 -6.586 1.00 76.75 178 ALA A CA 1
ATOM 1460 C C . ALA A 1 178 ? -12.031 -11.691 -8.025 1.00 76.75 178 ALA A C 1
ATOM 1462 O O . ALA A 1 178 ? -12.721 -12.689 -8.231 1.00 76.75 178 ALA A O 1
ATOM 1463 N N . SER A 1 179 ? -11.441 -11.005 -9.012 1.00 70.81 179 SER A N 1
ATOM 1464 C CA . SER A 1 179 ? -11.516 -11.405 -10.414 1.00 70.81 179 SER A CA 1
ATOM 1465 C C . SER A 1 179 ? -10.554 -12.564 -10.713 1.00 70.81 179 SER A C 1
ATOM 1467 O O . SER A 1 179 ? -9.355 -12.440 -10.445 1.00 70.81 179 SER A O 1
ATOM 1469 N N . PRO A 1 180 ? -11.032 -13.671 -11.313 1.00 62.88 180 PRO A N 1
ATOM 1470 C CA . PRO A 1 180 ? -10.172 -14.765 -11.762 1.00 62.88 180 PRO A CA 1
ATOM 1471 C C . PRO A 1 180 ? -9.275 -14.373 -12.946 1.00 62.88 180 PRO A C 1
ATOM 1473 O O . PRO A 1 180 ? -8.275 -15.048 -13.185 1.00 62.88 180 PRO A O 1
ATOM 1476 N N . ASP A 1 181 ? -9.611 -13.289 -13.652 1.00 62.25 181 ASP A N 1
ATOM 1477 C CA . ASP A 1 181 ? -8.870 -12.794 -14.818 1.00 62.25 181 ASP A CA 1
ATOM 1478 C C . ASP A 1 181 ? -7.676 -11.910 -14.427 1.00 62.25 181 ASP A C 1
ATOM 1480 O O . ASP A 1 181 ? -6.872 -11.519 -15.274 1.00 62.25 181 ASP A O 1
ATOM 1484 N N . PHE A 1 182 ? -7.541 -11.583 -13.140 1.00 67.06 182 PHE A N 1
ATOM 1485 C CA . PHE A 1 182 ? -6.406 -10.821 -12.647 1.00 67.06 182 PHE A CA 1
ATOM 1486 C C . PHE A 1 182 ? -5.136 -11.681 -12.643 1.00 67.06 182 PHE A C 1
ATOM 1488 O O . PHE A 1 182 ? -5.168 -12.842 -12.232 1.00 67.06 182 PHE A O 1
ATOM 1495 N N . GLN A 1 183 ? -4.004 -11.111 -13.074 1.00 62.38 183 GLN A N 1
ATOM 1496 C CA . GLN A 1 183 ? -2.765 -11.861 -13.330 1.00 62.38 183 GLN A CA 1
ATOM 1497 C C . GLN A 1 183 ? -2.294 -12.686 -12.125 1.00 62.38 183 GLN A C 1
ATOM 1499 O O . GLN A 1 183 ? -1.928 -13.845 -12.302 1.00 62.38 183 GLN A O 1
ATOM 1504 N N . CYS A 1 184 ? -2.383 -12.148 -10.901 1.00 54.28 184 CYS A N 1
ATOM 1505 C CA . CYS A 1 184 ? -1.971 -12.886 -9.703 1.00 54.28 184 CYS A CA 1
ATOM 1506 C C . CYS A 1 184 ? -2.996 -13.905 -9.175 1.00 54.28 184 CYS A C 1
ATOM 1508 O O . CYS A 1 184 ? -2.744 -14.577 -8.169 1.00 54.28 184 CYS A O 1
ATOM 1510 N N . ARG A 1 185 ? -4.132 -14.075 -9.868 1.00 58.50 185 ARG A N 1
ATOM 1511 C CA . ARG A 1 185 ? -5.218 -14.996 -9.503 1.00 58.50 185 ARG A CA 1
ATOM 1512 C C . ARG A 1 185 ? -5.571 -14.853 -8.008 1.00 58.50 185 ARG A C 1
ATOM 1514 O O . ARG A 1 185 ? -5.541 -13.766 -7.435 1.00 58.50 185 ARG A O 1
ATOM 1521 N N . GLY A 1 186 ? -5.912 -15.960 -7.353 1.00 59.28 186 GLY A N 1
ATOM 1522 C CA . GLY A 1 186 ? -6.160 -16.024 -5.914 1.00 59.28 186 GLY A CA 1
ATOM 1523 C C . GLY A 1 186 ? -4.904 -16.202 -5.049 1.00 59.28 186 GLY A C 1
ATOM 1524 O O . GLY A 1 186 ? -5.044 -16.747 -3.957 1.00 59.28 186 GLY A O 1
ATOM 1525 N N . THR A 1 187 ? -3.704 -15.812 -5.495 1.00 59.47 187 THR A N 1
ATOM 1526 C CA . THR A 1 187 ? -2.424 -16.214 -4.866 1.00 59.47 187 THR A CA 1
ATOM 1527 C C . THR A 1 187 ? -1.713 -15.069 -4.125 1.00 59.47 187 THR A C 1
ATOM 1529 O O . THR A 1 187 ? -0.500 -14.937 -4.190 1.00 59.47 187 THR A O 1
ATOM 1532 N N . GLY A 1 188 ? -2.439 -14.223 -3.390 1.00 65.19 188 GLY A N 1
ATOM 1533 C CA . GLY A 1 188 ? -1.804 -13.172 -2.579 1.00 65.19 188 GLY A CA 1
ATOM 1534 C C . GLY A 1 188 ? -1.387 -11.928 -3.382 1.00 65.19 188 GLY A C 1
ATOM 1535 O O . GLY A 1 188 ? -1.159 -12.005 -4.588 1.00 65.19 188 GLY A O 1
ATOM 1536 N N . LEU A 1 189 ? -1.241 -10.764 -2.732 1.00 78.56 189 LEU A N 1
ATOM 1537 C CA . LEU A 1 189 ? -0.782 -9.532 -3.405 1.00 78.56 189 LEU A CA 1
ATOM 1538 C C . LEU A 1 189 ? 0.719 -9.562 -3.703 1.00 78.56 189 LEU A C 1
ATOM 1540 O O . LEU A 1 189 ? 1.188 -8.808 -4.550 1.00 78.56 189 LEU A O 1
ATOM 1544 N N . VAL A 1 190 ? 1.462 -10.406 -2.982 1.00 83.38 190 VAL A N 1
ATOM 1545 C CA . VAL A 1 190 ? 2.926 -10.530 -3.066 1.00 83.38 190 VAL A CA 1
ATOM 1546 C C . VAL A 1 190 ? 3.357 -11.966 -3.381 1.00 83.38 190 VAL A C 1
ATOM 1548 O O . VAL A 1 190 ? 4.315 -12.165 -4.118 1.00 83.38 190 VAL A O 1
ATOM 1551 N N . GLU A 1 191 ? 2.647 -12.971 -2.859 1.00 80.38 191 GLU A N 1
ATOM 1552 C CA . GLU A 1 191 ? 3.052 -14.383 -2.950 1.00 80.38 191 GLU A CA 1
ATOM 1553 C C . GLU A 1 191 ? 3.097 -14.896 -4.399 1.00 80.38 191 GLU A C 1
ATOM 1555 O O . GLU A 1 191 ? 4.053 -15.570 -4.772 1.00 80.38 191 GLU A O 1
ATOM 1560 N N . TYR A 1 192 ? 2.141 -14.501 -5.246 1.00 78.88 192 TYR A N 1
ATOM 1561 C CA . TYR A 1 192 ? 2.186 -14.787 -6.681 1.00 78.88 192 TYR A CA 1
ATOM 1562 C C . TYR A 1 192 ? 3.486 -14.305 -7.333 1.00 78.88 192 TYR A C 1
ATOM 1564 O O . TYR A 1 192 ? 4.138 -15.062 -8.045 1.00 78.88 192 TYR A O 1
ATOM 1572 N N . TRP A 1 193 ? 3.869 -13.055 -7.072 1.00 77.88 193 TRP A N 1
ATOM 1573 C CA . TRP A 1 193 ? 5.042 -12.433 -7.686 1.00 77.88 193 TRP A CA 1
ATOM 1574 C C . TRP A 1 193 ? 6.331 -13.082 -7.205 1.00 77.88 193 TRP A C 1
ATOM 1576 O O . TRP A 1 193 ? 7.218 -13.344 -8.005 1.00 77.88 193 TRP A O 1
ATOM 1586 N N . TRP A 1 194 ? 6.392 -13.445 -5.924 1.00 77.81 194 TRP A N 1
ATOM 1587 C CA . TRP A 1 194 ? 7.492 -14.249 -5.404 1.00 77.81 194 TRP A CA 1
ATOM 1588 C C . TRP A 1 194 ? 7.598 -15.609 -6.108 1.00 77.81 194 TRP A C 1
ATOM 1590 O O . TRP A 1 194 ? 8.693 -16.042 -6.451 1.00 77.81 194 TRP A O 1
ATOM 1600 N N . GLY A 1 195 ? 6.465 -16.269 -6.369 1.00 76.31 195 GLY A N 1
ATOM 1601 C CA . GLY A 1 195 ? 6.423 -17.509 -7.147 1.00 76.31 195 GLY A CA 1
ATOM 1602 C C . GLY A 1 195 ? 6.952 -17.332 -8.571 1.00 76.31 195 GLY A C 1
ATOM 1603 O O . GLY A 1 195 ? 7.756 -18.140 -9.020 1.00 76.31 195 GLY A O 1
ATOM 1604 N N . VAL A 1 196 ? 6.567 -16.247 -9.250 1.00 75.25 196 VAL A N 1
ATOM 1605 C CA . VAL A 1 196 ? 7.070 -15.907 -10.592 1.00 75.25 196 VAL A CA 1
ATOM 1606 C C . VAL A 1 196 ? 8.586 -15.682 -10.579 1.00 75.25 196 VAL A C 1
ATOM 1608 O O . VAL A 1 196 ? 9.285 -16.208 -11.441 1.00 75.25 196 VAL A O 1
ATOM 1611 N N . GLU A 1 197 ? 9.113 -14.946 -9.601 1.00 75.50 197 GLU A N 1
ATOM 1612 C CA . GLU A 1 197 ? 10.558 -14.719 -9.447 1.00 75.50 197 GLU A CA 1
ATOM 1613 C C . GLU A 1 197 ? 11.324 -16.027 -9.189 1.00 75.50 197 GLU A C 1
ATOM 1615 O O . GLU A 1 197 ? 12.388 -16.255 -9.769 1.00 75.50 197 GLU A O 1
ATOM 1620 N N . LEU A 1 198 ? 10.765 -16.913 -8.353 1.00 76.12 198 LEU A N 1
ATOM 1621 C CA . LEU A 1 198 ? 11.326 -18.235 -8.069 1.00 76.12 198 LEU A CA 1
ATOM 1622 C C . LEU A 1 198 ? 11.339 -19.142 -9.304 1.00 76.12 198 LEU A C 1
ATOM 1624 O O . LEU A 1 198 ? 12.360 -19.757 -9.589 1.00 76.12 198 LEU A O 1
ATOM 1628 N N . GLU A 1 199 ? 10.224 -19.233 -10.032 1.00 77.69 199 GLU A N 1
ATOM 1629 C CA . GLU A 1 199 ? 10.096 -20.092 -11.218 1.00 77.69 199 GLU A CA 1
ATOM 1630 C C . GLU A 1 199 ? 11.019 -19.664 -12.364 1.00 77.69 199 GLU A C 1
ATOM 1632 O O . GLU A 1 199 ? 11.465 -20.508 -13.140 1.00 77.69 199 GLU A O 1
ATOM 1637 N N . ASN A 1 200 ? 11.315 -18.366 -12.467 1.00 72.75 200 ASN A N 1
ATOM 1638 C CA . ASN A 1 200 ? 12.183 -17.821 -13.508 1.00 72.75 200 ASN A CA 1
ATOM 1639 C C . ASN A 1 200 ? 13.660 -17.710 -13.086 1.00 72.75 200 ASN A C 1
ATOM 1641 O O . ASN A 1 200 ? 14.456 -17.160 -13.845 1.00 72.75 200 ASN A O 1
ATOM 1645 N N . ASP A 1 201 ? 14.034 -18.195 -11.894 1.00 68.69 201 ASP A N 1
ATOM 1646 C CA . ASP A 1 201 ? 15.377 -18.041 -11.308 1.00 68.69 201 ASP A CA 1
ATOM 1647 C C . ASP A 1 201 ? 15.865 -16.573 -11.229 1.00 68.69 201 ASP A C 1
ATOM 1649 O O . ASP A 1 201 ? 17.061 -16.292 -11.146 1.00 68.69 201 ASP A O 1
ATOM 1653 N N . LEU A 1 202 ? 14.930 -15.616 -11.208 1.00 66.00 202 LEU A N 1
ATOM 1654 C CA . LEU A 1 202 ? 15.205 -14.173 -11.155 1.00 66.00 202 LEU A CA 1
ATOM 1655 C C . LEU A 1 202 ? 15.466 -13.668 -9.724 1.00 66.00 202 LEU A C 1
ATOM 1657 O O . LEU A 1 202 ? 16.004 -12.580 -9.526 1.00 66.00 202 LEU A O 1
ATOM 1661 N N . TRP A 1 203 ? 15.192 -14.509 -8.724 1.00 62.12 203 TRP A N 1
ATOM 1662 C CA . TRP A 1 203 ? 15.504 -14.274 -7.311 1.00 62.12 203 TRP A CA 1
ATOM 1663 C C . TRP A 1 203 ? 17.014 -14.273 -7.000 1.00 62.12 203 TRP A C 1
ATOM 1665 O O . TRP A 1 203 ? 17.432 -13.874 -5.906 1.00 62.12 203 TRP A O 1
ATOM 1675 N N . TRP A 1 204 ? 17.853 -14.750 -7.926 1.00 51.38 204 TRP A N 1
ATOM 1676 C CA . TRP A 1 204 ? 19.293 -14.820 -7.720 1.00 51.38 204 TRP A CA 1
ATOM 1677 C C . TRP A 1 204 ? 19.977 -13.506 -8.106 1.00 51.38 204 TRP A C 1
ATOM 1679 O O . TRP A 1 204 ? 20.241 -13.228 -9.274 1.00 51.38 204 TRP A O 1
ATOM 1689 N N . VAL A 1 205 ? 20.304 -12.701 -7.095 1.00 56.81 205 VAL A N 1
ATOM 1690 C CA . VAL A 1 205 ? 21.143 -11.511 -7.255 1.00 56.81 205 VAL A CA 1
ATOM 1691 C C . VAL A 1 205 ? 22.563 -11.851 -6.804 1.00 56.81 205 VAL A C 1
ATOM 1693 O O . VAL A 1 205 ? 22.814 -12.089 -5.617 1.00 56.81 205 VAL A O 1
ATOM 1696 N N . GLU A 1 206 ? 23.490 -11.886 -7.762 1.00 47.78 206 GLU A N 1
ATOM 1697 C CA . GLU A 1 206 ? 24.925 -12.085 -7.533 1.00 47.78 206 GLU A CA 1
ATOM 1698 C C . GLU A 1 206 ? 25.432 -11.024 -6.529 1.00 47.78 206 GLU A C 1
ATOM 1700 O O . GLU A 1 206 ? 25.254 -9.824 -6.737 1.00 47.78 206 GLU A O 1
ATOM 1705 N N . GLY A 1 207 ? 25.980 -11.462 -5.388 1.00 53.34 207 GLY A N 1
ATOM 1706 C CA . GLY A 1 207 ? 26.444 -10.599 -4.289 1.00 53.34 207 GLY A CA 1
ATOM 1707 C C . GLY A 1 207 ? 25.443 -10.334 -3.149 1.00 53.34 207 GLY A C 1
ATOM 1708 O O . GLY A 1 207 ? 25.875 -10.186 -2.015 1.00 53.34 207 GLY A O 1
ATOM 1709 N N . PHE A 1 208 ? 24.120 -10.349 -3.373 1.00 47.12 208 PHE A N 1
ATOM 1710 C CA . PHE A 1 208 ? 23.134 -10.175 -2.279 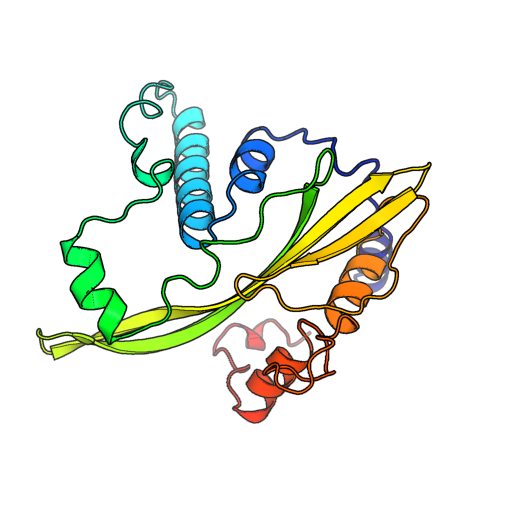1.00 47.12 208 PHE A CA 1
ATOM 1711 C C . PHE A 1 208 ? 22.922 -11.471 -1.479 1.00 47.12 208 PHE A C 1
ATOM 1713 O O . PHE A 1 208 ? 22.771 -11.463 -0.261 1.00 47.12 208 PHE A O 1
ATOM 1720 N N . ASN A 1 209 ? 22.951 -12.612 -2.171 1.00 49.41 209 ASN A N 1
ATOM 1721 C CA . ASN A 1 209 ? 22.754 -13.932 -1.565 1.00 49.41 209 ASN A CA 1
ATOM 1722 C C . ASN A 1 209 ? 24.018 -14.497 -0.887 1.00 49.41 209 ASN A C 1
ATOM 1724 O O . ASN A 1 209 ? 23.945 -15.546 -0.245 1.00 49.41 209 ASN A O 1
ATOM 1728 N N . GLU A 1 210 ? 25.174 -13.837 -1.024 1.00 49.97 210 GLU A N 1
ATOM 1729 C CA . GLU A 1 210 ? 26.376 -14.181 -0.251 1.00 49.97 210 GLU A CA 1
ATOM 1730 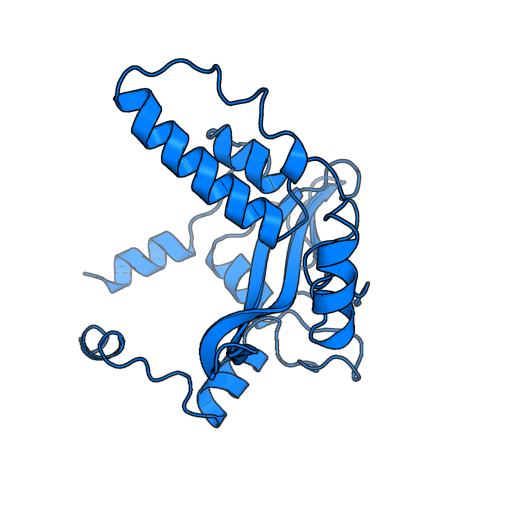C C . GLU A 1 210 ? 26.204 -13.801 1.226 1.00 49.97 210 GLU A C 1
ATOM 1732 O O . GLU A 1 210 ? 26.580 -14.582 2.098 1.00 49.97 210 GLU A O 1
ATOM 1737 N N . ASP A 1 211 ? 25.516 -12.686 1.492 1.00 44.31 211 ASP A N 1
ATOM 1738 C CA . ASP A 1 211 ? 25.246 -12.165 2.838 1.00 44.31 211 ASP A CA 1
ATOM 1739 C C . ASP A 1 211 ? 24.077 -12.872 3.552 1.00 44.31 211 ASP A C 1
ATOM 1741 O O . ASP A 1 211 ? 23.915 -12.746 4.763 1.00 44.31 211 ASP A O 1
ATOM 1745 N N . LEU A 1 212 ? 23.254 -13.640 2.825 1.00 45.22 212 LEU A N 1
ATOM 1746 C CA . LEU A 1 212 ? 22.133 -14.414 3.387 1.00 45.22 212 LEU A CA 1
ATOM 1747 C C . LEU A 1 212 ? 22.537 -15.817 3.873 1.00 45.22 212 LEU A C 1
ATOM 1749 O O . LEU A 1 212 ? 21.691 -16.576 4.347 1.00 45.22 212 LEU A O 1
ATOM 1753 N N . LYS A 1 213 ? 23.821 -16.177 3.762 1.00 35.69 213 LYS A N 1
ATOM 1754 C CA . LYS A 1 213 ? 24.377 -17.411 4.329 1.00 35.69 213 LYS A CA 1
ATOM 1755 C C . LYS A 1 213 ? 24.918 -17.177 5.742 1.00 35.69 213 LYS A C 1
ATOM 1757 O O . LYS A 1 213 ? 26.125 -17.261 5.932 1.00 35.69 213 LYS A O 1
ATOM 1762 N N . GLU A 1 214 ? 24.038 -16.974 6.721 1.00 35.94 214 GLU A N 1
ATOM 1763 C CA . GLU A 1 214 ? 24.307 -17.254 8.149 1.00 35.94 214 GLU A CA 1
ATOM 1764 C C . GLU A 1 214 ? 23.048 -17.730 8.887 1.00 35.94 214 GLU A C 1
ATOM 1766 O O . GLU A 1 214 ? 22.028 -17.003 8.891 1.00 35.94 214 GLU A O 1
#

pLDDT: mean 70.57, std 19.31, range [32.47, 96.94]

Radius of gyration: 19.81 Å; chains: 1; bounding box: 44×49×52 Å

Foldseek 3Di:
DVVVVVVVQQQDFDQDPPDDPDVLCVVLQPQQAPVLSVVSVVVVVVVVVVVVVVDDPPPVPPPCVSVDPDDDPVVCVVDVVPAPQCWRRAWDDADVQKTFPDKDWDWDWDWDQDPVRDTDIDIGTPWMKTWMWHDDPQKTAIAIITNVRFHKDFPPRIDNGGDRNNNVVRRQQQIATPDCPDPQGRGGNCRSVVVVCVVVVVPDDVPPVVVVPD

Secondary structure (DSSP, 8-state):
--HHHHHHHHT---S-SS----HHHHHHHH---HHHHHHHHHHHHHHHHHHTTT--SGGGGS-GGGTSS---HHHHHHHHTT--TTTTTSPPPPPTTEEEEEEEEEEEEEEEE-TTS-EEEEEEEEEEEEEEEEEETTEEEEEEE-TT---EE-S-SEESS---HHHHHHHHHH-EES-TTSTTTTSTTTHHHHHHHHHTTTT--TTTTTTT--